Protein AF-A0A3P7MTR6-F1 (afdb_monomer_lite)

InterPro domains:
  IPR027806 Harbinger transposase-derived nuclease domain [PF13359] (75-189)
  IPR045249 Putative nuclease HARBI1-like [PTHR22930] (10-202)

Sequence (238 aa):
CKVQRITAITLGCSQPTVSRIIAQVSDLFYRRRKEFIKWPEPNEQQNTQRRFLELCGIPNVVGALDGSHVKIIAPSVSEDSYVFRSSVLYRSLQTGRKTGILLADSAYRSERFLLKPILRENRTAAGSCSHTQLLILETRYTDAVCRGRVVIENAFGSLKRQFQALHTELRHSPARSAKIIVAACCLRNYCIQTRERSFTEDEAIAQQYPEAGNEDPDLPDVGEGDSMRRFIVENYFA

pLDDT: mean 81.26, std 15.25, range [37.41, 96.31]

Structure (mmCIF, N/CA/C/O backbone):
data_AF-A0A3P7MTR6-F1
#
_entry.id   AF-A0A3P7MTR6-F1
#
loop_
_atom_site.group_PDB
_atom_site.id
_atom_site.type_symbol
_atom_site.label_atom_id
_atom_site.label_alt_id
_atom_site.label_comp_id
_atom_site.label_asym_id
_atom_site.label_entity_id
_atom_site.label_seq_id
_atom_site.pdbx_PDB_ins_code
_atom_site.Cartn_x
_atom_site.Cartn_y
_atom_site.Cartn_z
_atom_site.occupancy
_atom_site.B_iso_or_equiv
_atom_site.auth_seq_id
_atom_site.auth_comp_id
_atom_site.auth_asym_id
_atom_site.auth_atom_id
_atom_site.pdbx_PDB_model_num
ATOM 1 N N . CYS A 1 1 ? 20.177 8.596 -18.607 1.00 61.75 1 CYS A N 1
ATOM 2 C CA . CYS A 1 1 ? 20.178 8.199 -17.180 1.00 61.75 1 CYS A CA 1
ATOM 3 C C . CYS A 1 1 ? 21.575 7.684 -16.804 1.00 61.75 1 CYS A C 1
ATOM 5 O O . CYS A 1 1 ? 22.066 6.820 -17.524 1.00 61.75 1 CYS A O 1
ATOM 7 N N . LYS A 1 2 ? 22.235 8.225 -15.759 1.00 68.19 2 LYS A N 1
ATOM 8 C CA . LYS A 1 2 ? 23.610 7.832 -15.358 1.00 68.19 2 LYS A CA 1
ATOM 9 C C . LYS A 1 2 ? 23.709 6.334 -15.033 1.00 68.19 2 LYS A C 1
ATOM 11 O O . LYS A 1 2 ? 24.605 5.674 -15.541 1.00 68.19 2 LYS A O 1
ATOM 16 N N . VAL A 1 3 ? 22.722 5.789 -14.317 1.00 74.62 3 VAL A N 1
ATOM 17 C CA . VAL A 1 3 ? 22.643 4.356 -13.978 1.00 74.62 3 VAL A CA 1
ATOM 18 C C . VAL A 1 3 ? 22.613 3.483 -15.234 1.00 74.62 3 VAL A C 1
ATOM 20 O O . VAL A 1 3 ? 23.435 2.593 -15.377 1.00 74.62 3 VAL A O 1
ATOM 23 N N . GLN A 1 4 ? 21.751 3.796 -16.207 1.00 78.00 4 GLN A N 1
ATOM 24 C CA . GLN A 1 4 ? 21.681 3.013 -17.449 1.00 78.00 4 GLN A CA 1
ATOM 25 C C . GLN A 1 4 ? 22.969 3.080 -18.279 1.00 78.00 4 GLN A C 1
ATOM 27 O O . GLN A 1 4 ? 23.250 2.137 -19.006 1.00 78.00 4 GLN A O 1
ATOM 32 N N . ARG A 1 5 ? 23.744 4.176 -18.199 1.00 76.94 5 ARG A N 1
ATOM 33 C CA . ARG A 1 5 ? 25.061 4.256 -18.855 1.00 76.94 5 ARG A CA 1
ATOM 34 C C . ARG A 1 5 ? 26.065 3.316 -18.191 1.00 76.94 5 ARG A C 1
ATOM 36 O O . ARG A 1 5 ? 26.774 2.624 -18.904 1.00 76.94 5 ARG A O 1
ATOM 43 N N . ILE A 1 6 ? 26.077 3.254 -16.859 1.00 78.38 6 ILE A N 1
ATOM 44 C CA . ILE A 1 6 ? 26.933 2.326 -16.107 1.00 78.38 6 ILE A CA 1
ATOM 45 C C . ILE A 1 6 ? 26.537 0.878 -16.418 1.00 78.38 6 ILE A C 1
ATOM 47 O O . ILE A 1 6 ? 27.381 0.102 -16.842 1.00 78.38 6 ILE A O 1
ATOM 51 N N . THR A 1 7 ? 25.246 0.539 -16.329 1.00 78.56 7 THR A N 1
ATOM 52 C CA . THR A 1 7 ? 24.740 -0.802 -16.671 1.00 78.56 7 THR A CA 1
ATOM 53 C C . THR A 1 7 ? 25.080 -1.198 -18.107 1.00 78.56 7 THR A C 1
ATOM 55 O O . THR A 1 7 ? 25.450 -2.336 -18.360 1.00 78.56 7 THR A O 1
ATOM 58 N N . ALA A 1 8 ? 24.974 -0.262 -19.052 1.00 77.56 8 ALA A N 1
ATOM 59 C CA . ALA A 1 8 ? 25.323 -0.495 -20.447 1.00 77.56 8 ALA A CA 1
ATOM 60 C C . ALA A 1 8 ? 26.806 -0.859 -20.616 1.00 77.56 8 ALA A C 1
ATOM 62 O O . ALA A 1 8 ? 27.106 -1.848 -21.279 1.00 77.56 8 ALA A O 1
ATOM 63 N N . ILE A 1 9 ? 27.706 -0.121 -19.952 1.00 80.75 9 ILE A N 1
ATOM 64 C CA . ILE A 1 9 ? 29.147 -0.416 -19.925 1.00 80.75 9 ILE A CA 1
ATOM 65 C C . ILE A 1 9 ? 29.395 -1.808 -19.330 1.00 80.75 9 ILE A C 1
ATOM 67 O O . ILE A 1 9 ? 30.085 -2.612 -19.948 1.00 80.75 9 ILE A O 1
ATOM 71 N N . THR A 1 10 ? 28.792 -2.122 -18.180 1.00 82.38 10 THR A N 1
ATOM 72 C CA . THR A 1 10 ? 28.953 -3.427 -17.514 1.00 82.38 10 THR A CA 1
ATOM 73 C C . THR A 1 10 ? 28.467 -4.593 -18.377 1.00 82.38 10 THR A C 1
ATOM 75 O O . THR A 1 10 ? 29.090 -5.647 -18.388 1.00 82.38 10 THR A O 1
ATOM 78 N N . LEU A 1 11 ? 27.365 -4.412 -19.109 1.00 81.44 11 LEU A N 1
ATOM 79 C CA . LEU A 1 11 ? 26.770 -5.443 -19.965 1.00 81.44 11 LEU A CA 1
ATOM 80 C C . LEU A 1 11 ? 27.336 -5.459 -21.396 1.00 81.44 11 LEU A C 1
ATOM 82 O O . LEU A 1 11 ? 26.827 -6.201 -22.233 1.00 81.44 11 LEU A O 1
ATOM 86 N N . GLY A 1 12 ? 28.327 -4.617 -21.713 1.00 86.56 12 GLY A N 1
ATOM 87 C CA . GLY A 1 12 ? 28.904 -4.529 -23.059 1.00 86.56 12 GLY A CA 1
ATOM 88 C C . GLY A 1 12 ? 27.907 -4.097 -24.143 1.00 86.56 12 GLY A C 1
ATOM 89 O O . GLY A 1 12 ? 28.044 -4.481 -25.301 1.00 86.56 12 GLY A O 1
ATOM 90 N N . CYS A 1 13 ? 26.879 -3.320 -23.789 1.00 88.94 13 CYS A N 1
ATOM 91 C CA . CYS A 1 13 ? 25.852 -2.859 -24.724 1.00 88.94 13 CYS A CA 1
ATOM 92 C C . CYS A 1 13 ? 25.699 -1.333 -24.707 1.00 88.94 13 CYS A C 1
ATOM 94 O O . CYS A 1 13 ? 26.311 -0.624 -23.914 1.00 88.94 13 CYS A O 1
ATOM 96 N N . SER A 1 14 ? 24.875 -0.795 -25.608 1.00 87.69 14 SER A N 1
ATOM 97 C CA . SER A 1 14 ? 24.594 0.640 -25.644 1.00 87.69 14 SER A CA 1
ATOM 98 C C . SER A 1 14 ? 23.504 1.023 -24.634 1.00 87.69 14 SER A C 1
ATOM 100 O O . SER A 1 14 ? 22.562 0.270 -24.374 1.00 87.69 14 SER A O 1
ATOM 102 N N . GLN A 1 15 ? 23.576 2.239 -24.089 1.00 88.06 15 GLN A N 1
ATOM 103 C CA . GLN A 1 15 ? 22.540 2.751 -23.184 1.00 88.06 15 GLN A CA 1
ATOM 104 C C . GLN A 1 15 ? 21.115 2.726 -23.789 1.00 88.06 15 GLN A C 1
ATOM 106 O O . GLN A 1 15 ? 20.176 2.396 -23.054 1.00 88.06 15 GLN A O 1
ATOM 111 N N . PRO A 1 16 ? 20.906 2.998 -25.096 1.00 88.31 16 PRO A N 1
ATOM 112 C CA . PRO A 1 16 ? 19.611 2.794 -25.744 1.00 88.31 16 PRO A CA 1
ATOM 113 C C . PRO A 1 16 ? 19.088 1.355 -25.655 1.00 88.31 16 PRO A C 1
ATOM 115 O O . PRO A 1 16 ? 17.886 1.157 -25.484 1.00 88.31 16 PRO A O 1
ATOM 118 N N . THR A 1 17 ? 19.959 0.345 -25.728 1.00 87.81 17 THR A N 1
ATOM 119 C CA . THR A 1 17 ? 19.566 -1.064 -25.569 1.00 87.81 17 THR A CA 1
ATOM 120 C C . THR A 1 17 ? 19.061 -1.343 -24.157 1.00 87.81 17 THR A C 1
ATOM 122 O O . THR A 1 17 ? 17.954 -1.858 -24.014 1.00 87.81 17 THR A O 1
ATOM 125 N N . VAL A 1 18 ? 19.774 -0.891 -23.120 1.00 87.25 18 VAL A N 1
ATOM 126 C CA . VAL A 1 18 ? 19.307 -0.994 -21.722 1.00 87.25 18 VAL A CA 1
ATOM 127 C C . VAL A 1 18 ? 17.949 -0.310 -21.537 1.00 87.25 18 VAL A C 1
ATOM 129 O O . VAL A 1 18 ? 17.037 -0.868 -20.929 1.00 87.25 18 VAL A O 1
ATOM 132 N N . SER A 1 19 ? 17.774 0.887 -22.106 1.00 87.69 19 SER A N 1
ATOM 133 C CA . SER A 1 19 ? 16.500 1.612 -22.040 1.00 87.69 19 SER A CA 1
ATOM 134 C C . SER A 1 19 ? 15.349 0.836 -22.690 1.00 87.69 19 SER A C 1
ATOM 136 O O . SER A 1 19 ? 14.252 0.803 -22.126 1.00 87.69 19 SER A O 1
ATOM 138 N N . ARG A 1 20 ? 15.584 0.200 -23.848 1.00 89.88 20 ARG A N 1
ATOM 139 C CA . ARG A 1 20 ? 14.584 -0.639 -24.530 1.00 89.88 20 ARG A CA 1
ATOM 140 C C . ARG A 1 20 ? 14.213 -1.861 -23.696 1.00 89.88 20 ARG A C 1
ATOM 142 O O . ARG A 1 20 ? 13.024 -2.113 -23.531 1.00 89.88 20 ARG A O 1
ATOM 149 N N . ILE A 1 21 ? 15.197 -2.545 -23.112 1.00 90.25 21 ILE A N 1
ATOM 150 C CA . ILE A 1 21 ? 14.963 -3.710 -22.245 1.00 90.25 21 ILE A CA 1
ATOM 151 C C . ILE A 1 21 ? 14.108 -3.317 -21.038 1.00 90.25 21 ILE A C 1
ATOM 153 O O . ILE A 1 21 ? 13.081 -3.941 -20.791 1.00 90.25 21 ILE A O 1
ATOM 157 N N . ILE A 1 22 ? 14.465 -2.238 -20.330 1.00 89.88 22 ILE A N 1
ATOM 158 C CA . ILE A 1 22 ? 13.679 -1.756 -19.182 1.00 89.88 22 ILE A CA 1
ATOM 159 C C . ILE A 1 22 ? 12.238 -1.460 -19.607 1.00 89.88 22 ILE A C 1
ATOM 161 O O . ILE A 1 22 ? 11.306 -1.866 -18.923 1.00 89.88 22 ILE A O 1
ATOM 165 N N . ALA A 1 23 ? 12.040 -0.786 -20.745 1.00 90.81 23 ALA A N 1
ATOM 166 C CA . ALA A 1 23 ? 10.697 -0.496 -21.241 1.00 90.81 23 ALA A CA 1
ATOM 167 C C . ALA A 1 23 ? 9.893 -1.774 -21.529 1.00 90.81 23 ALA A C 1
ATOM 169 O O . ALA A 1 23 ? 8.741 -1.866 -21.112 1.00 90.81 23 ALA A O 1
ATOM 170 N N . GLN A 1 24 ? 10.499 -2.754 -22.202 1.00 93.81 24 GLN A N 1
ATOM 171 C CA . GLN A 1 24 ? 9.855 -4.023 -22.547 1.00 93.81 24 GLN A CA 1
ATOM 172 C C . GLN A 1 24 ? 9.489 -4.834 -21.302 1.00 93.81 24 GLN A C 1
ATOM 174 O O . GLN A 1 24 ? 8.349 -5.275 -21.168 1.00 93.81 24 GLN A O 1
ATOM 179 N N . VAL A 1 25 ? 10.426 -4.979 -20.363 1.00 93.94 25 VAL A N 1
ATOM 180 C CA . VAL A 1 25 ? 10.208 -5.727 -19.119 1.00 93.94 25 VAL A CA 1
ATOM 181 C C . VAL A 1 25 ? 9.156 -5.039 -18.250 1.00 93.94 25 VAL A C 1
ATOM 183 O O . VAL A 1 25 ? 8.239 -5.699 -17.763 1.00 93.94 25 VAL A O 1
ATOM 186 N N . SER A 1 26 ? 9.228 -3.713 -18.089 1.00 94.94 26 SER A N 1
ATOM 187 C CA . SER A 1 26 ? 8.213 -2.974 -17.330 1.00 94.94 26 SER A CA 1
ATOM 188 C C . SER A 1 26 ? 6.821 -3.098 -17.951 1.00 94.94 26 SER A C 1
ATOM 190 O O . SER A 1 26 ? 5.841 -3.232 -17.223 1.00 94.94 26 SER A O 1
ATOM 192 N N . ASP A 1 27 ? 6.713 -3.087 -19.282 1.00 95.31 27 ASP A N 1
ATOM 193 C CA . ASP A 1 27 ? 5.428 -3.260 -19.961 1.00 95.31 27 ASP A CA 1
ATOM 194 C C . ASP A 1 27 ? 4.874 -4.683 -19.803 1.00 95.31 27 ASP A C 1
ATOM 196 O O . ASP A 1 27 ? 3.683 -4.850 -19.539 1.00 95.31 27 ASP A O 1
ATOM 200 N N . LEU A 1 28 ? 5.736 -5.703 -19.874 1.00 96.19 28 LEU A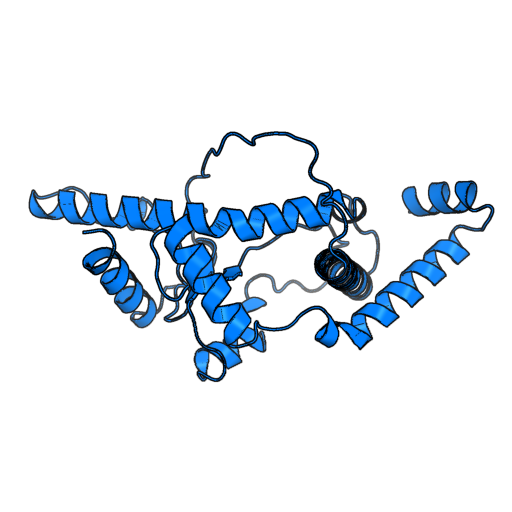 N 1
ATOM 201 C CA . LEU A 1 28 ? 5.363 -7.099 -19.647 1.00 96.19 28 LEU A CA 1
ATOM 202 C C . LEU A 1 28 ? 4.760 -7.300 -18.249 1.00 96.19 28 LEU A C 1
ATOM 204 O O . LEU A 1 28 ? 3.643 -7.808 -18.126 1.00 96.19 28 LEU A O 1
ATOM 208 N N . PHE A 1 29 ? 5.460 -6.856 -17.201 1.00 96.31 29 PHE A N 1
ATOM 209 C CA . PHE A 1 29 ? 4.951 -6.960 -15.830 1.00 96.31 29 PHE A CA 1
ATOM 210 C C . PHE A 1 29 ? 3.703 -6.108 -15.615 1.00 96.31 29 PHE A C 1
ATOM 212 O O . PHE A 1 29 ? 2.770 -6.551 -14.952 1.00 96.31 29 PHE A O 1
ATOM 219 N N . TYR A 1 30 ? 3.620 -4.924 -16.225 1.00 95.31 30 TYR A N 1
ATOM 220 C CA . TYR A 1 30 ? 2.422 -4.094 -16.134 1.00 95.31 30 TYR A CA 1
ATOM 221 C C . TYR A 1 30 ? 1.183 -4.788 -16.726 1.00 95.31 30 TYR A C 1
ATOM 223 O O . TYR A 1 30 ? 0.098 -4.739 -16.132 1.00 95.31 30 TYR A O 1
ATOM 231 N N . ARG A 1 31 ? 1.318 -5.479 -17.867 1.00 95.88 31 ARG A N 1
ATOM 232 C CA . ARG A 1 31 ? 0.222 -6.264 -18.467 1.00 95.88 31 ARG A CA 1
ATOM 233 C C . ARG A 1 31 ? -0.213 -7.415 -17.558 1.00 95.88 31 ARG A C 1
ATOM 235 O O . ARG A 1 31 ? -1.412 -7.626 -17.397 1.00 95.88 31 ARG A O 1
ATOM 242 N N . ARG A 1 32 ? 0.743 -8.076 -16.900 1.00 95.44 32 ARG A N 1
ATOM 243 C CA . ARG A 1 32 ? 0.525 -9.213 -15.986 1.00 95.44 32 ARG A CA 1
ATOM 244 C C . ARG A 1 32 ? 0.313 -8.820 -14.521 1.00 95.44 32 ARG A C 1
ATOM 246 O O . ARG A 1 32 ? 0.208 -9.680 -13.657 1.00 95.44 32 ARG A O 1
ATOM 253 N N . ARG A 1 33 ? 0.201 -7.524 -14.207 1.00 95.69 33 ARG A N 1
ATOM 254 C CA . ARG A 1 33 ? 0.203 -7.014 -12.821 1.00 95.69 33 ARG A CA 1
ATOM 255 C C . ARG A 1 33 ? -0.829 -7.661 -11.899 1.00 95.69 33 ARG A C 1
ATOM 257 O O . ARG A 1 33 ? -0.564 -7.800 -10.713 1.00 95.69 33 ARG A O 1
ATOM 264 N N . LYS A 1 34 ? -1.983 -8.069 -12.438 1.00 94.06 34 LYS A N 1
ATOM 265 C CA . LYS A 1 34 ? -3.068 -8.707 -11.674 1.00 94.06 34 LYS A CA 1
ATOM 266 C C . LYS A 1 34 ? -2.699 -10.097 -11.143 1.00 94.06 34 LYS A C 1
ATOM 268 O O . LYS A 1 34 ? -3.332 -10.555 -10.205 1.00 94.06 34 LYS A O 1
ATOM 273 N N . GLU A 1 35 ? -1.690 -10.745 -11.722 1.00 93.81 35 GLU A N 1
ATOM 274 C CA . GLU A 1 35 ? -1.177 -12.037 -11.250 1.00 93.81 35 GLU A CA 1
ATOM 275 C C . GLU A 1 35 ? -0.340 -11.878 -9.971 1.00 93.81 35 GLU A C 1
ATOM 277 O O . GLU A 1 35 ? -0.290 -12.780 -9.141 1.00 93.81 35 GLU A O 1
ATOM 282 N N . PHE A 1 36 ? 0.290 -10.712 -9.792 1.00 94.19 36 PHE A N 1
ATOM 283 C CA . PHE A 1 36 ? 1.226 -10.452 -8.694 1.00 94.19 36 PHE A CA 1
ATOM 284 C C . PHE A 1 36 ? 0.671 -9.494 -7.640 1.00 94.19 36 PHE A C 1
ATOM 286 O O . PHE A 1 36 ? 1.069 -9.556 -6.482 1.00 94.19 36 PHE A O 1
ATOM 293 N N . ILE A 1 37 ? -0.219 -8.579 -8.026 1.00 93.94 37 ILE A N 1
ATOM 294 C CA . ILE A 1 37 ? -0.822 -7.568 -7.155 1.00 93.94 37 ILE A CA 1
ATOM 295 C C . ILE A 1 37 ? -2.319 -7.855 -7.099 1.00 93.94 37 ILE A C 1
ATOM 297 O O . ILE A 1 37 ? -3.086 -7.442 -7.974 1.00 93.94 37 ILE A O 1
ATOM 301 N N . LYS A 1 38 ? -2.715 -8.593 -6.065 1.00 92.06 38 LYS A N 1
ATOM 302 C CA . LYS A 1 38 ? -4.084 -9.047 -5.832 1.00 92.06 38 LYS A CA 1
ATOM 303 C C . LYS A 1 38 ? -4.545 -8.661 -4.431 1.00 92.06 38 LYS A C 1
ATOM 305 O O . LYS A 1 38 ? -3.733 -8.442 -3.536 1.00 92.06 38 LYS A O 1
ATOM 310 N N . TRP A 1 39 ? -5.860 -8.570 -4.267 1.00 93.31 39 TRP A N 1
ATOM 311 C CA . TRP A 1 39 ? -6.460 -8.568 -2.935 1.00 93.31 39 TRP A CA 1
ATOM 312 C C . TRP A 1 39 ? -6.286 -9.967 -2.323 1.00 93.31 39 TRP A C 1
ATOM 314 O O . TRP A 1 39 ? -6.353 -10.931 -3.091 1.00 93.31 39 TRP A O 1
ATOM 324 N N . PRO A 1 40 ? -6.033 -10.100 -1.009 1.00 91.69 40 PRO A N 1
ATOM 325 C CA . PRO A 1 40 ? -5.862 -11.407 -0.387 1.00 91.69 40 PRO A CA 1
ATOM 326 C C . PRO A 1 40 ? -7.105 -12.282 -0.567 1.00 91.69 40 PRO A C 1
ATOM 328 O O . PRO A 1 40 ? -8.237 -11.813 -0.440 1.00 91.69 40 PRO A O 1
ATOM 331 N N . GLU A 1 41 ? -6.876 -13.565 -0.835 1.00 92.19 41 GLU A N 1
ATOM 332 C CA . GLU A 1 41 ? -7.933 -14.582 -0.813 1.00 92.19 41 GLU A CA 1
ATOM 333 C C . GLU A 1 41 ? -8.431 -14.812 0.626 1.00 92.19 41 GLU A C 1
ATOM 335 O O . GLU A 1 41 ? -7.694 -14.516 1.567 1.00 92.19 41 GLU A O 1
ATOM 340 N N . PRO A 1 42 ? -9.624 -15.395 0.857 1.00 93.06 42 PRO A N 1
ATOM 341 C CA . PRO A 1 42 ? -10.193 -15.528 2.204 1.00 93.06 42 PRO A CA 1
ATOM 342 C C . PRO A 1 42 ? -9.251 -16.162 3.243 1.00 93.06 42 PRO A C 1
ATOM 344 O O . PRO A 1 42 ? -9.149 -15.676 4.368 1.00 93.06 42 PRO A O 1
ATOM 347 N N . ASN A 1 43 ? -8.493 -17.193 2.857 1.00 93.69 43 ASN A N 1
ATOM 348 C CA . ASN A 1 43 ? -7.515 -17.839 3.741 1.00 93.69 43 ASN A CA 1
ATOM 349 C C . ASN A 1 43 ? -6.300 -16.938 4.033 1.00 93.69 43 ASN A C 1
ATOM 351 O O . ASN A 1 43 ? -5.818 -16.879 5.164 1.00 93.69 43 ASN A O 1
ATOM 355 N N . GLU A 1 44 ? -5.801 -16.220 3.021 1.00 92.00 44 GLU A N 1
ATOM 356 C CA . GLU A 1 44 ? -4.720 -15.238 3.185 1.00 92.00 44 GLU A CA 1
ATOM 357 C C . GLU A 1 44 ? -5.195 -14.082 4.080 1.00 92.00 44 GLU A C 1
ATOM 359 O O . GLU A 1 44 ? -4.465 -13.636 4.963 1.00 92.00 44 GLU A O 1
ATOM 364 N N . GLN A 1 45 ? -6.444 -13.647 3.903 1.00 93.88 45 GLN A N 1
ATOM 365 C CA . GLN A 1 45 ? -7.074 -12.579 4.666 1.00 93.88 45 GLN A CA 1
ATOM 366 C C . GLN A 1 45 ? -7.199 -12.945 6.149 1.00 93.88 45 GLN A C 1
ATOM 368 O O . GLN A 1 45 ? -6.808 -12.144 6.993 1.00 93.88 45 GLN A O 1
ATOM 373 N N . GLN A 1 46 ? -7.658 -14.155 6.479 1.00 94.31 46 GLN A N 1
ATOM 374 C CA . GLN A 1 46 ? -7.730 -14.633 7.868 1.00 94.31 46 GLN A CA 1
ATOM 375 C C . GLN A 1 46 ? -6.352 -14.679 8.540 1.00 94.31 46 GLN A C 1
ATOM 377 O O . GLN A 1 46 ? -6.201 -14.275 9.693 1.00 94.31 46 GLN A O 1
ATOM 382 N N . ASN A 1 47 ? -5.326 -15.138 7.818 1.00 94.44 47 ASN A N 1
ATOM 383 C CA . ASN A 1 47 ? -3.959 -15.159 8.339 1.00 94.44 47 ASN A CA 1
ATOM 384 C C . ASN A 1 47 ? -3.424 -13.743 8.582 1.00 94.44 47 ASN A C 1
ATOM 386 O O . ASN A 1 47 ? -2.810 -13.489 9.619 1.00 94.44 47 ASN A O 1
ATOM 390 N N . THR A 1 48 ? -3.691 -12.813 7.663 1.00 93.31 48 THR A N 1
ATOM 391 C CA . THR A 1 48 ? -3.346 -11.398 7.837 1.00 9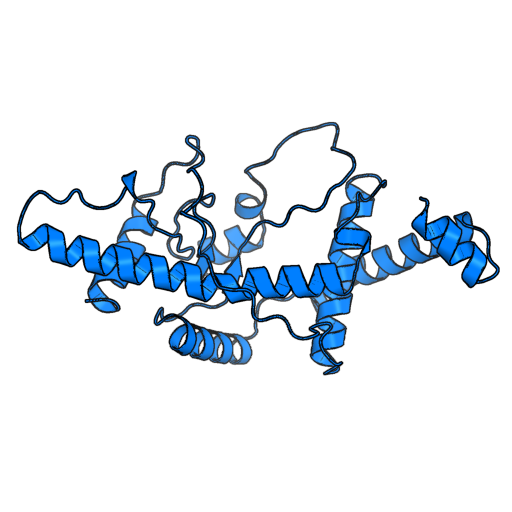3.31 48 THR A CA 1
ATOM 392 C C . THR A 1 48 ? -4.069 -10.795 9.041 1.00 93.31 48 THR A C 1
ATOM 394 O O . THR A 1 48 ? -3.421 -10.163 9.869 1.00 93.31 48 THR A O 1
ATOM 397 N N . GLN A 1 49 ? -5.368 -11.059 9.202 1.00 95.50 49 GLN A N 1
ATOM 398 C CA . GLN A 1 49 ? -6.156 -10.593 10.348 1.00 95.50 49 GLN A CA 1
ATOM 399 C C . GLN A 1 49 ? -5.602 -11.092 11.677 1.00 95.50 49 GLN A C 1
ATOM 401 O O . GLN A 1 49 ? -5.427 -10.292 12.593 1.00 95.50 49 GLN A O 1
ATOM 406 N N . ARG A 1 50 ? -5.263 -12.384 11.773 1.00 95.56 50 ARG A N 1
ATOM 407 C CA . ARG A 1 50 ? -4.625 -12.944 12.973 1.00 95.56 50 ARG A CA 1
ATOM 408 C C . ARG A 1 50 ? -3.317 -12.220 13.288 1.00 95.56 50 ARG A C 1
ATOM 410 O O . ARG A 1 50 ? -3.110 -11.789 14.415 1.00 95.56 50 ARG A O 1
ATOM 417 N N . ARG A 1 51 ? -2.468 -12.024 12.277 1.00 94.50 51 ARG A N 1
ATOM 418 C CA . ARG A 1 51 ? -1.168 -11.370 12.454 1.00 94.50 51 ARG A CA 1
ATOM 419 C C . ARG A 1 51 ? -1.294 -9.906 12.872 1.00 94.50 51 ARG A C 1
ATOM 421 O O . ARG A 1 51 ? -0.511 -9.449 13.695 1.00 94.50 51 ARG A O 1
ATOM 428 N N . PHE A 1 52 ? -2.255 -9.164 12.324 1.00 94.56 52 PHE A N 1
ATOM 429 C CA . PHE A 1 52 ? -2.505 -7.789 12.759 1.00 94.56 52 PHE A CA 1
ATOM 430 C C . PHE A 1 52 ? -3.103 -7.727 14.163 1.00 94.56 52 PHE A C 1
ATOM 432 O O . PHE A 1 52 ? -2.725 -6.842 14.929 1.00 94.56 52 PHE A O 1
ATOM 439 N N . LEU A 1 53 ? -3.974 -8.670 14.522 1.00 94.50 53 LEU A N 1
ATOM 440 C CA . LEU A 1 53 ? -4.509 -8.766 15.875 1.00 94.50 53 LEU A CA 1
ATOM 441 C C . LEU A 1 53 ? -3.383 -9.001 16.893 1.00 94.50 53 LEU A C 1
ATOM 443 O O . LEU A 1 53 ? -3.320 -8.296 17.892 1.00 94.50 53 LEU A O 1
ATOM 447 N N . GLU A 1 54 ? -2.447 -9.906 16.602 1.00 94.00 54 GLU A N 1
ATOM 448 C CA . GLU A 1 54 ? -1.250 -10.134 17.427 1.00 94.00 54 GLU A CA 1
ATOM 449 C C . GLU A 1 54 ? -0.317 -8.910 17.465 1.00 94.00 54 GLU A C 1
ATOM 451 O O . GLU A 1 54 ? 0.248 -8.591 18.507 1.00 94.00 54 GLU A O 1
ATOM 456 N N . LEU A 1 55 ? -0.158 -8.205 16.338 1.00 91.00 55 LEU A N 1
ATOM 457 C CA . LEU A 1 55 ? 0.762 -7.070 16.213 1.00 91.00 55 LEU A CA 1
ATOM 458 C C . LEU A 1 55 ? 0.263 -5.798 16.915 1.00 91.00 55 LEU A C 1
ATOM 460 O O . LEU A 1 55 ? 1.053 -5.066 17.512 1.00 91.00 55 LEU A O 1
ATOM 464 N N . CYS A 1 56 ? -1.023 -5.477 16.779 1.00 91.81 56 CYS A N 1
ATOM 465 C CA . CYS A 1 56 ? -1.563 -4.189 17.215 1.00 91.81 56 CYS A CA 1
ATOM 466 C C . CYS A 1 56 ? -2.842 -4.269 18.051 1.00 91.81 56 CYS A C 1
ATOM 468 O O . CYS A 1 56 ? -3.233 -3.251 18.614 1.00 91.81 56 CYS A O 1
ATOM 470 N N . GLY A 1 57 ? -3.472 -5.439 18.182 1.00 92.31 57 GLY A N 1
ATOM 471 C CA . GLY A 1 57 ? -4.698 -5.615 18.967 1.00 92.31 57 GLY A CA 1
ATOM 472 C C . GLY A 1 57 ? -5.985 -5.210 18.244 1.00 92.31 57 GLY A C 1
ATOM 473 O O . GLY A 1 57 ? -7.066 -5.366 18.803 1.00 92.31 57 GLY A O 1
ATOM 474 N N . ILE A 1 58 ? -5.905 -4.723 16.999 1.00 93.50 58 ILE A N 1
ATOM 475 C CA . ILE A 1 58 ? -7.085 -4.318 16.225 1.00 93.50 58 ILE A CA 1
ATOM 476 C C . ILE A 1 58 ? -7.605 -5.521 15.418 1.00 93.50 58 ILE A C 1
ATOM 478 O O . ILE A 1 58 ? -6.868 -6.072 14.591 1.00 93.50 58 ILE A O 1
ATOM 482 N N . PRO A 1 59 ? -8.867 -5.943 15.611 1.00 93.81 59 PRO A N 1
ATOM 483 C CA . PRO A 1 59 ? -9.445 -7.068 14.884 1.00 93.81 59 PRO A CA 1
ATOM 484 C C . PRO A 1 59 ? -9.773 -6.700 13.433 1.00 93.81 59 PRO A C 1
ATOM 486 O O . PRO A 1 59 ? -9.912 -5.534 13.072 1.00 93.81 59 PRO A O 1
ATOM 489 N N . ASN A 1 60 ? -9.977 -7.720 12.596 1.00 93.75 60 ASN A N 1
ATOM 490 C CA . ASN A 1 60 ? -10.450 -7.589 11.210 1.00 93.75 60 ASN A CA 1
ATOM 491 C C . ASN A 1 60 ? -9.569 -6.743 10.273 1.00 93.75 60 ASN A C 1
ATOM 493 O O . ASN A 1 60 ? -9.979 -6.477 9.139 1.00 93.75 60 ASN A O 1
ATOM 497 N N . VAL A 1 61 ? -8.358 -6.368 10.691 1.00 96.06 61 VAL A N 1
ATOM 498 C CA . VAL A 1 61 ? -7.401 -5.648 9.848 1.00 96.06 61 VAL A CA 1
ATOM 499 C C . VAL A 1 61 ? -6.846 -6.574 8.770 1.00 96.06 61 VAL A C 1
ATOM 501 O O . VAL A 1 61 ? -6.311 -7.640 9.054 1.00 96.06 61 VAL A O 1
ATOM 504 N N . VAL A 1 62 ? -6.964 -6.165 7.511 1.00 95.50 62 VAL A N 1
ATOM 505 C CA . VAL A 1 62 ? -6.559 -6.956 6.335 1.00 95.50 62 VAL A CA 1
ATOM 506 C C . VAL A 1 62 ? -5.361 -6.365 5.603 1.00 95.50 62 VAL A C 1
ATOM 508 O O . VAL A 1 62 ? -4.872 -6.952 4.640 1.00 95.50 62 VAL A O 1
ATOM 511 N N . GLY A 1 63 ? -4.875 -5.210 6.051 1.00 94.31 63 GLY A N 1
ATOM 512 C CA . GLY A 1 63 ? -3.710 -4.558 5.481 1.00 94.31 63 GLY A CA 1
ATOM 513 C C . GLY A 1 63 ? -3.521 -3.140 5.998 1.00 94.31 63 GLY A C 1
ATOM 514 O O . GLY A 1 63 ? -4.299 -2.635 6.806 1.00 94.31 63 GLY A O 1
ATOM 515 N N . ALA A 1 64 ? -2.482 -2.496 5.483 1.00 93.25 64 ALA A N 1
ATOM 516 C CA . ALA A 1 64 ? -2.197 -1.095 5.730 1.00 93.25 64 ALA A CA 1
ATOM 517 C C . ALA A 1 64 ? -1.975 -0.361 4.398 1.00 93.25 64 ALA A C 1
ATOM 519 O O . ALA A 1 64 ? -1.530 -0.958 3.413 1.00 93.25 64 ALA A O 1
ATOM 520 N N . LEU A 1 65 ? -2.319 0.922 4.369 1.00 90.19 65 LEU A N 1
ATOM 521 C CA . LEU A 1 65 ? -2.194 1.829 3.240 1.00 90.19 65 LEU A CA 1
ATOM 522 C C . LEU A 1 65 ? -1.316 3.001 3.639 1.00 90.19 65 LEU A C 1
ATOM 524 O O . LEU A 1 65 ? -1.528 3.623 4.675 1.00 90.19 65 LEU A O 1
ATOM 528 N N . ASP A 1 66 ? -0.355 3.319 2.785 1.00 86.94 66 ASP A N 1
ATOM 529 C CA . ASP A 1 66 ? 0.487 4.481 2.989 1.00 86.94 66 ASP A CA 1
ATOM 530 C C . ASP A 1 66 ? 0.964 5.047 1.649 1.00 86.94 66 ASP A C 1
ATOM 532 O O . ASP A 1 66 ? 1.027 4.342 0.634 1.00 86.94 66 ASP A O 1
ATOM 536 N N . GLY A 1 67 ? 1.261 6.342 1.639 1.00 81.94 67 GLY A N 1
ATOM 537 C CA . GLY A 1 67 ? 1.939 7.004 0.541 1.00 81.94 67 GLY A CA 1
ATOM 538 C C . GLY A 1 67 ? 3.427 6.662 0.541 1.00 81.94 67 GLY A C 1
ATOM 539 O O . GLY A 1 67 ? 4.050 6.432 1.572 1.00 81.94 67 GLY A O 1
ATOM 540 N N . SER A 1 68 ? 4.040 6.645 -0.640 1.00 80.88 68 SER A N 1
ATOM 541 C CA . SER A 1 68 ? 5.494 6.555 -0.737 1.00 80.88 68 SER A CA 1
ATOM 542 C C . SER A 1 68 ? 6.012 7.549 -1.751 1.00 80.88 68 SER A C 1
ATOM 544 O O . SER A 1 68 ? 5.652 7.495 -2.927 1.00 80.88 68 SER A O 1
ATOM 546 N N . HIS A 1 69 ? 6.915 8.427 -1.321 1.00 79.19 69 HIS A N 1
ATOM 547 C CA . HIS A 1 69 ? 7.561 9.350 -2.241 1.00 79.19 69 HIS A CA 1
ATOM 548 C C . HIS A 1 69 ? 8.528 8.599 -3.161 1.00 79.19 69 HIS A C 1
ATOM 550 O O . HIS A 1 69 ? 9.553 8.066 -2.720 1.00 79.19 69 HIS A O 1
ATOM 556 N N . VAL A 1 70 ? 8.193 8.579 -4.450 1.00 80.38 70 VAL A N 1
ATOM 557 C CA . VAL A 1 70 ? 9.088 8.220 -5.552 1.00 80.38 70 VAL A CA 1
ATOM 558 C C . VAL A 1 70 ? 9.234 9.463 -6.413 1.00 80.38 70 VAL A C 1
ATOM 560 O O . VAL A 1 70 ? 8.257 9.956 -6.972 1.00 80.38 70 VAL A O 1
ATOM 563 N N . LYS A 1 71 ? 10.455 9.992 -6.505 1.00 80.12 71 LYS A N 1
ATOM 564 C CA . LYS A 1 71 ? 10.721 11.201 -7.287 1.00 80.12 71 LYS A CA 1
ATOM 565 C C . LYS A 1 71 ? 10.555 10.876 -8.771 1.00 80.12 71 LYS A C 1
ATOM 567 O O . LYS A 1 71 ? 11.303 10.064 -9.313 1.00 80.12 71 LYS A O 1
ATOM 572 N N . ILE A 1 72 ? 9.584 11.502 -9.425 1.00 80.50 72 ILE A N 1
ATOM 573 C CA . ILE A 1 72 ? 9.365 11.423 -10.873 1.00 80.50 72 ILE A CA 1
ATOM 574 C C . ILE A 1 72 ? 9.473 12.821 -11.480 1.00 80.50 72 ILE A C 1
ATOM 576 O O . ILE A 1 72 ? 9.357 13.817 -10.769 1.00 80.50 72 ILE A O 1
ATOM 580 N N . ILE A 1 73 ? 9.655 12.897 -12.798 1.00 75.75 73 ILE A N 1
ATOM 581 C CA . ILE A 1 73 ? 9.431 14.155 -13.517 1.00 75.75 73 ILE A CA 1
ATOM 582 C C . ILE A 1 73 ? 7.956 14.521 -13.332 1.00 75.75 73 ILE A C 1
ATOM 584 O O . ILE A 1 73 ? 7.087 13.721 -13.692 1.00 75.75 73 ILE A O 1
ATOM 588 N N . ALA A 1 74 ? 7.697 15.690 -12.743 1.00 70.94 74 ALA A N 1
ATOM 589 C CA . ALA A 1 74 ? 6.350 16.133 -12.417 1.00 70.94 74 ALA A CA 1
ATOM 590 C C . ALA A 1 74 ? 5.454 16.128 -13.673 1.00 70.94 74 ALA A C 1
ATOM 592 O O . ALA A 1 74 ? 5.886 16.603 -14.731 1.00 70.94 74 ALA A O 1
ATOM 593 N N . PRO A 1 75 ? 4.232 15.572 -13.599 1.00 63.62 75 PRO A N 1
ATOM 594 C CA . PRO A 1 75 ? 3.259 15.735 -14.669 1.00 63.62 75 PRO A CA 1
ATOM 595 C C . PRO A 1 75 ? 2.898 17.220 -14.821 1.00 63.62 75 PRO A C 1
ATOM 597 O O . PRO A 1 75 ? 2.861 17.966 -13.849 1.00 63.62 75 PRO A O 1
ATOM 600 N N . SER A 1 76 ? 2.600 17.653 -16.046 1.00 58.81 76 SER A N 1
ATOM 601 C CA . SER A 1 76 ? 2.178 19.031 -16.342 1.00 58.81 76 SER A CA 1
ATOM 602 C C . SER A 1 76 ? 0.740 19.348 -15.902 1.00 58.81 76 SER A C 1
ATOM 604 O O . SER A 1 76 ? 0.260 20.448 -16.145 1.00 58.81 76 SER A O 1
ATOM 606 N N . VAL A 1 77 ? 0.042 18.384 -15.296 1.00 55.69 77 VAL A N 1
ATOM 607 C CA . VAL A 1 77 ? -1.327 18.504 -14.784 1.00 55.69 77 VAL A CA 1
ATOM 608 C C . VAL A 1 77 ? -1.314 17.935 -13.366 1.00 55.69 77 VAL A C 1
ATOM 610 O O . VAL A 1 77 ? -0.916 16.785 -13.177 1.00 55.69 77 VAL A O 1
ATOM 613 N N . SER A 1 78 ? -1.661 18.771 -12.388 1.00 46.69 78 SER A N 1
ATOM 614 C CA . SER A 1 78 ? -1.635 18.462 -10.955 1.00 46.69 78 SER A CA 1
ATOM 615 C C . SER A 1 78 ? -3.033 18.069 -10.484 1.00 46.69 78 SER A C 1
ATOM 617 O O . SER A 1 78 ? -3.964 18.847 -10.663 1.00 46.69 78 SER A O 1
ATOM 619 N N . GLU A 1 79 ? -3.171 16.889 -9.883 1.00 48.97 79 GLU A N 1
ATOM 620 C CA . GLU A 1 79 ? -4.365 16.486 -9.126 1.00 48.97 79 GLU A CA 1
ATOM 621 C C . GLU A 1 79 ? -3.950 15.496 -8.019 1.00 48.97 79 GLU A C 1
ATOM 623 O O . GLU A 1 79 ? -4.341 14.326 -7.982 1.00 48.97 79 GLU A O 1
ATOM 628 N N . ASP A 1 80 ? -3.079 15.948 -7.118 1.00 49.97 80 ASP A N 1
ATOM 629 C CA . ASP A 1 80 ? -2.723 15.176 -5.927 1.00 49.97 80 ASP A CA 1
ATOM 630 C C . ASP A 1 80 ? -3.793 15.421 -4.843 1.00 49.97 80 ASP A C 1
ATOM 632 O O . ASP A 1 80 ? -4.090 16.568 -4.536 1.00 49.97 80 ASP A O 1
ATOM 636 N N . SER A 1 81 ? -4.412 14.320 -4.369 1.00 46.47 81 SER A N 1
ATOM 637 C CA . SER A 1 81 ? -5.399 14.147 -3.259 1.00 46.47 81 SER A CA 1
ATOM 638 C C . SER A 1 81 ? -6.676 13.341 -3.617 1.00 46.47 81 SER A C 1
ATOM 640 O O . SER A 1 81 ? -7.551 13.098 -2.776 1.00 46.47 81 SER A O 1
ATOM 642 N N . TYR A 1 82 ? -6.773 12.792 -4.837 1.00 61.00 82 TYR A N 1
ATOM 643 C CA . TYR A 1 82 ? -7.923 11.970 -5.282 1.00 61.00 82 TYR A CA 1
ATOM 644 C C . TYR A 1 82 ? -7.615 10.499 -5.590 1.00 61.00 82 TYR A C 1
ATOM 646 O O . TYR A 1 82 ? -8.537 9.721 -5.854 1.00 61.00 82 TYR A O 1
ATOM 654 N N . VAL A 1 83 ? -6.353 10.067 -5.553 1.00 75.00 83 VAL A N 1
ATOM 655 C CA . VAL A 1 83 ? -5.956 8.775 -6.145 1.00 75.00 83 VAL A CA 1
ATOM 656 C C . VAL A 1 83 ? -6.616 7.579 -5.453 1.00 75.00 83 VAL A C 1
ATOM 658 O O . VAL A 1 83 ? -7.163 6.707 -6.128 1.00 75.00 83 VAL A O 1
ATOM 661 N N . PHE A 1 84 ? -6.633 7.534 -4.116 1.00 81.38 84 PHE A N 1
ATOM 662 C CA . PHE A 1 84 ? -7.268 6.413 -3.417 1.00 81.38 84 PHE A CA 1
ATOM 663 C C . PHE A 1 84 ? -8.792 6.413 -3.601 1.00 81.38 84 PHE A C 1
ATOM 665 O O . PHE A 1 84 ? -9.350 5.388 -3.989 1.00 81.38 84 PHE A O 1
ATOM 672 N N . ARG A 1 85 ? -9.463 7.560 -3.427 1.00 81.62 85 ARG A N 1
ATOM 673 C CA . ARG A 1 85 ? -10.930 7.687 -3.562 1.00 81.62 85 ARG A CA 1
ATOM 674 C C . ARG A 1 85 ? -11.438 7.420 -4.982 1.00 81.62 85 ARG A C 1
ATOM 676 O O . ARG A 1 85 ? -12.514 6.861 -5.170 1.00 81.62 85 ARG A O 1
ATOM 683 N N . SER A 1 86 ? -10.647 7.763 -5.995 1.00 82.50 86 SER A N 1
ATOM 684 C CA . SER A 1 86 ? -10.963 7.468 -7.400 1.00 82.50 86 SER A CA 1
ATOM 685 C C . SER A 1 86 ? -10.649 6.018 -7.803 1.00 82.50 86 SER A C 1
ATOM 687 O O . SER A 1 86 ? -11.042 5.570 -8.891 1.00 82.50 86 SER A O 1
ATOM 689 N N . SER A 1 87 ? -9.980 5.255 -6.930 1.00 86.25 87 SER A N 1
ATOM 690 C CA . SER A 1 87 ? -9.541 3.894 -7.220 1.00 86.25 87 SER A CA 1
ATOM 691 C C . SER A 1 87 ? -10.687 2.877 -7.241 1.00 86.25 87 SER A C 1
ATOM 693 O O . SER A 1 87 ? -11.711 2.987 -6.565 1.00 86.25 87 SER A O 1
ATOM 695 N N . VAL A 1 88 ? -10.475 1.800 -7.998 1.00 90.19 88 VAL A N 1
ATOM 696 C CA . VAL A 1 88 ? -11.372 0.631 -8.016 1.00 90.19 88 VAL A CA 1
ATOM 697 C C . VAL A 1 88 ? -11.421 -0.064 -6.650 1.00 90.19 88 VAL A C 1
ATOM 699 O O . VAL A 1 88 ? -12.439 -0.668 -6.305 1.00 90.19 88 VAL A O 1
ATOM 702 N N . LEU A 1 89 ? -10.336 0.016 -5.872 1.00 90.25 89 LEU A N 1
ATOM 703 C CA . LEU A 1 89 ? -10.265 -0.581 -4.542 1.00 90.25 89 LEU A CA 1
ATOM 704 C C . LEU A 1 89 ? -11.225 0.119 -3.577 1.00 90.25 89 LEU A C 1
ATOM 706 O O . LEU A 1 89 ? -12.045 -0.561 -2.968 1.00 90.25 89 LEU A O 1
ATOM 710 N N . TYR A 1 90 ? -11.190 1.452 -3.521 1.00 90.88 90 TYR A N 1
ATOM 711 C CA . TYR A 1 90 ? -12.094 2.242 -2.682 1.00 90.88 90 TYR A CA 1
ATOM 712 C C . TYR A 1 90 ? -13.566 1.943 -2.996 1.00 90.88 90 TYR A C 1
ATOM 714 O O . TYR A 1 90 ? -14.320 1.565 -2.103 1.00 90.88 90 TYR A O 1
ATOM 722 N N . ARG A 1 91 ? -13.955 1.953 -4.282 1.00 91.62 91 ARG A N 1
ATOM 723 C CA . ARG A 1 91 ? -15.323 1.576 -4.697 1.00 91.62 91 ARG A CA 1
ATOM 724 C C . ARG A 1 91 ? -15.693 0.143 -4.301 1.00 91.62 91 ARG A C 1
ATOM 726 O O . ARG A 1 91 ? -16.838 -0.130 -3.953 1.00 91.62 91 ARG A O 1
ATOM 733 N N . SER A 1 92 ? -14.743 -0.793 -4.365 1.00 93.38 92 SER A N 1
ATOM 734 C CA . SER A 1 92 ? -14.988 -2.188 -3.968 1.00 93.38 92 SER A CA 1
ATOM 735 C C . SER A 1 92 ? -15.234 -2.328 -2.464 1.00 93.38 92 SER A C 1
ATOM 737 O O . SER A 1 92 ? -16.047 -3.159 -2.076 1.00 93.38 92 SER A O 1
ATOM 739 N N . LEU A 1 93 ? -14.540 -1.539 -1.639 1.00 92.62 93 LEU A N 1
ATOM 740 C CA . LEU A 1 93 ? -14.710 -1.522 -0.184 1.00 92.62 93 LEU A CA 1
ATOM 741 C C . LEU A 1 93 ? -16.017 -0.825 0.211 1.00 92.62 93 LEU A C 1
ATOM 743 O O . LEU A 1 93 ? -16.788 -1.380 0.985 1.00 92.62 93 LEU A O 1
ATOM 747 N N . GLN A 1 94 ? -16.333 0.319 -0.407 1.00 91.12 94 GLN A N 1
ATOM 748 C CA . GLN A 1 94 ? -17.613 1.009 -0.200 1.00 91.12 94 GLN A CA 1
ATOM 749 C C . GLN A 1 94 ? -18.824 0.137 -0.548 1.00 91.12 94 GLN A C 1
ATOM 751 O O . GLN A 1 94 ? -19.820 0.146 0.163 1.00 91.12 94 GLN A O 1
ATOM 756 N N . THR A 1 95 ? -18.746 -0.629 -1.639 1.00 93.00 95 THR A N 1
ATOM 757 C CA . THR A 1 95 ? -19.841 -1.515 -2.074 1.00 93.00 95 THR A CA 1
ATOM 758 C C . THR A 1 95 ? -19.869 -2.861 -1.345 1.00 93.00 95 THR A C 1
ATOM 760 O O . THR A 1 95 ? -20.702 -3.703 -1.669 1.00 93.00 95 THR A O 1
ATOM 763 N N . GLY A 1 96 ? -18.941 -3.115 -0.413 1.00 91.19 96 GLY A N 1
ATOM 764 C CA . GLY A 1 96 ? -18.841 -4.385 0.313 1.00 91.19 96 GLY A CA 1
ATOM 765 C C . GLY A 1 96 ? -18.359 -5.577 -0.525 1.00 91.19 96 GLY A C 1
ATOM 766 O O . GLY A 1 96 ? -18.316 -6.698 -0.028 1.00 91.19 96 GLY A O 1
ATOM 767 N N . ARG A 1 97 ? -17.949 -5.366 -1.786 1.00 93.50 97 ARG A N 1
ATOM 768 C CA . ARG A 1 97 ? -17.338 -6.415 -2.630 1.00 93.50 97 ARG A CA 1
ATOM 769 C C . ARG A 1 97 ? -15.992 -6.893 -2.090 1.00 93.50 97 ARG A C 1
ATOM 771 O O . ARG A 1 97 ? -15.544 -7.983 -2.431 1.00 93.50 97 ARG A O 1
ATOM 778 N N . LYS A 1 98 ? -15.312 -6.040 -1.327 1.00 94.19 98 LYS A N 1
ATOM 779 C CA . LYS A 1 98 ? -14.144 -6.375 -0.510 1.00 94.19 98 LYS A CA 1
ATOM 780 C C . LYS A 1 98 ? -14.450 -5.964 0.918 1.00 94.19 98 LYS A C 1
ATOM 782 O O . LYS A 1 98 ? -15.121 -4.958 1.130 1.00 94.19 98 LYS A O 1
ATOM 787 N N . THR A 1 99 ? -13.953 -6.735 1.873 1.00 93.94 99 THR A N 1
ATOM 788 C CA . THR A 1 99 ? -14.252 -6.550 3.293 1.00 93.94 99 THR A CA 1
ATOM 789 C C . THR A 1 99 ? -12.976 -6.551 4.118 1.00 93.94 99 THR A C 1
ATOM 791 O O . THR A 1 99 ? -11.931 -7.032 3.676 1.00 93.94 99 THR A O 1
ATOM 794 N N . GLY A 1 100 ? -13.080 -6.018 5.332 1.00 93.19 100 GLY A N 1
ATOM 795 C CA . GLY A 1 100 ? -11.966 -5.867 6.257 1.00 93.19 100 GLY A CA 1
ATOM 796 C C . GLY A 1 100 ? -11.575 -4.411 6.466 1.00 93.19 100 GLY A C 1
ATOM 797 O O . GLY A 1 100 ? -12.060 -3.511 5.782 1.00 93.19 100 GLY A O 1
ATOM 798 N N . ILE A 1 101 ? -10.703 -4.208 7.446 1.00 94.75 101 ILE A N 1
ATOM 799 C CA . ILE A 1 101 ? -10.227 -2.895 7.866 1.00 94.75 101 ILE A CA 1
ATOM 800 C C . ILE A 1 101 ? -8.821 -2.660 7.315 1.00 94.75 101 ILE A C 1
ATOM 802 O O . ILE A 1 101 ? -7.962 -3.540 7.377 1.00 94.75 101 ILE A O 1
ATOM 806 N N . LEU A 1 102 ? -8.572 -1.464 6.796 1.00 94.81 102 LEU A N 1
ATOM 807 C CA . LEU A 1 102 ? -7.250 -0.992 6.410 1.00 94.81 102 LEU A CA 1
ATOM 808 C C . LEU A 1 102 ? -6.765 0.053 7.416 1.00 94.81 102 LEU A C 1
ATOM 810 O O . LEU A 1 102 ? -7.531 0.924 7.821 1.00 94.81 102 LEU A O 1
ATOM 814 N N . LEU A 1 103 ? -5.497 -0.028 7.809 1.00 93.62 103 LEU A N 1
ATOM 815 C CA . LEU A 1 103 ? -4.841 1.012 8.609 1.00 93.62 103 LEU A CA 1
ATOM 816 C C . LEU A 1 103 ? -4.180 2.023 7.675 1.00 93.62 103 LEU A C 1
ATOM 818 O O . LEU A 1 103 ? -3.482 1.611 6.754 1.00 93.62 103 LEU A O 1
ATOM 822 N N . ALA A 1 104 ? -4.372 3.316 7.893 1.00 90.50 104 ALA A N 1
ATOM 823 C CA . ALA A 1 104 ? -3.845 4.360 7.023 1.00 90.50 104 ALA A CA 1
ATOM 824 C C . ALA A 1 104 ? -3.248 5.533 7.792 1.00 90.50 104 ALA A C 1
ATOM 826 O O . ALA A 1 104 ? -3.396 5.641 9.009 1.00 90.50 104 ALA A O 1
ATOM 827 N N . ASP A 1 105 ? -2.555 6.401 7.060 1.00 84.94 105 ASP A N 1
ATOM 828 C CA . ASP A 1 105 ? -2.041 7.655 7.598 1.00 84.94 105 ASP A CA 1
ATOM 829 C C . ASP A 1 105 ? -3.151 8.646 7.968 1.00 84.94 105 ASP A C 1
ATOM 831 O O . ASP A 1 105 ? -4.268 8.565 7.456 1.00 84.94 105 ASP A O 1
ATOM 835 N N . SER A 1 106 ? -2.830 9.612 8.828 1.00 81.19 106 SER A N 1
ATOM 836 C CA . SER A 1 106 ? -3.719 10.714 9.204 1.00 81.19 106 SER A CA 1
ATOM 837 C C . SER A 1 106 ? -4.144 11.565 8.007 1.00 81.19 106 SER A C 1
ATOM 839 O O . SER A 1 106 ? -5.256 12.086 8.002 1.00 81.19 106 SER A O 1
ATOM 841 N N . ALA A 1 107 ? -3.314 11.628 6.959 1.00 79.38 107 ALA A N 1
ATOM 842 C CA . ALA A 1 107 ? -3.626 12.305 5.699 1.00 79.38 107 ALA A CA 1
ATOM 843 C C . ALA A 1 107 ? -4.803 11.671 4.925 1.00 79.38 107 ALA A C 1
ATOM 845 O O . ALA A 1 107 ? -5.335 12.275 3.994 1.00 79.38 107 ALA A O 1
ATOM 846 N N . TYR A 1 108 ? -5.217 10.447 5.268 1.00 81.19 108 TYR A N 1
ATOM 847 C CA . TYR A 1 108 ? -6.389 9.820 4.666 1.00 81.19 108 TYR A CA 1
ATOM 848 C C . TYR A 1 108 ? -7.669 10.220 5.411 1.00 81.19 108 TYR A C 1
ATOM 850 O O . TYR A 1 108 ? -7.688 10.409 6.625 1.00 81.19 108 TYR A O 1
ATOM 858 N N . ARG A 1 109 ? -8.782 10.298 4.678 1.00 80.38 109 ARG A N 1
ATOM 859 C CA . ARG A 1 109 ? -10.114 10.484 5.269 1.00 80.38 109 ARG A CA 1
ATOM 860 C C . ARG A 1 109 ? -10.529 9.234 6.051 1.00 80.38 109 ARG A C 1
ATOM 862 O O . ARG A 1 109 ? -10.341 8.127 5.553 1.00 80.38 109 ARG A O 1
ATOM 869 N N . SER A 1 110 ? -11.126 9.404 7.227 1.00 80.06 110 SER A N 1
ATOM 870 C CA . SER A 1 110 ? -11.682 8.297 8.015 1.00 80.06 110 SER A CA 1
ATOM 871 C C . SER A 1 110 ? -12.890 7.671 7.310 1.00 80.06 110 SER A C 1
ATOM 873 O O . SER A 1 110 ? -13.775 8.381 6.831 1.00 80.06 110 SER A O 1
ATOM 875 N N . GLU A 1 111 ? -12.941 6.339 7.256 1.00 87.06 111 GLU A N 1
ATOM 876 C CA . GLU A 1 111 ? -14.019 5.568 6.622 1.00 87.06 111 GLU A CA 1
ATOM 877 C C . GLU A 1 111 ? -14.362 4.340 7.475 1.00 87.06 111 GLU A C 1
ATOM 879 O O . GLU A 1 111 ? -13.554 3.873 8.275 1.00 87.06 111 GLU A O 1
ATOM 884 N N . ARG A 1 112 ? -15.522 3.710 7.242 1.00 90.06 112 ARG A N 1
ATOM 885 C CA . ARG A 1 112 ? -15.921 2.470 7.952 1.00 90.06 112 ARG A CA 1
ATOM 886 C C . ARG A 1 112 ? -14.923 1.311 7.805 1.00 90.06 112 ARG A C 1
ATOM 888 O O . ARG A 1 112 ? -14.920 0.391 8.616 1.00 90.06 112 ARG A O 1
ATOM 895 N N . PHE A 1 113 ? -14.124 1.332 6.743 1.00 91.94 113 PHE A N 1
ATOM 896 C CA . PHE A 1 113 ? -13.117 0.323 6.407 1.00 91.94 113 PHE A CA 1
ATOM 897 C C . PHE A 1 113 ? -11.683 0.875 6.460 1.00 91.94 113 PHE A C 1
ATOM 899 O O . PHE A 1 113 ? -10.757 0.163 6.074 1.00 91.94 113 PHE A O 1
ATOM 906 N N . LEU A 1 114 ? -11.485 2.130 6.886 1.00 91.19 114 LEU A N 1
ATOM 907 C CA . LEU A 1 114 ? -10.181 2.794 6.919 1.00 91.19 114 LEU A CA 1
ATOM 908 C C . LEU A 1 114 ? -9.976 3.502 8.261 1.00 91.19 114 LEU A C 1
ATOM 910 O O . LEU A 1 114 ? -10.609 4.518 8.537 1.00 91.19 114 LEU A O 1
ATOM 914 N N . LEU A 1 115 ? -9.070 2.970 9.077 1.00 91.38 115 LEU A N 1
ATOM 915 C CA . LEU A 1 115 ? -8.708 3.534 10.373 1.00 91.38 115 LEU A CA 1
ATOM 916 C C . LEU A 1 115 ? -7.435 4.363 10.262 1.00 91.38 115 LEU A C 1
ATOM 918 O O . LEU A 1 115 ? -6.452 3.914 9.673 1.00 91.38 115 LEU A O 1
ATOM 922 N N . LYS A 1 116 ? -7.441 5.536 10.894 1.00 89.31 116 LYS A N 1
ATOM 923 C CA . LYS A 1 116 ? -6.297 6.447 10.976 1.00 89.31 116 LYS A CA 1
ATOM 924 C C . LYS A 1 116 ? -5.973 6.812 12.434 1.00 89.31 116 LYS A C 1
ATOM 926 O O . LYS A 1 116 ? -6.864 6.689 13.287 1.00 89.31 116 LYS A O 1
ATOM 931 N N . PRO A 1 117 ? -4.727 7.226 12.735 1.00 88.31 117 PRO A N 1
ATOM 932 C CA . PRO A 1 117 ? -4.343 7.807 14.022 1.00 88.31 117 PRO A CA 1
ATOM 933 C C . PRO A 1 117 ? -5.247 8.978 14.428 1.00 88.31 117 PRO A C 1
ATOM 935 O O . PRO A 1 117 ? -5.699 9.727 13.564 1.00 88.31 117 PRO A O 1
ATOM 938 N N . ILE A 1 118 ? -5.474 9.169 15.732 1.00 83.38 118 ILE A N 1
ATOM 939 C CA . ILE A 1 118 ? -6.154 10.369 16.244 1.00 83.38 118 ILE A CA 1
ATOM 940 C C . ILE A 1 118 ? -5.089 11.437 16.516 1.00 83.38 118 ILE A C 1
ATOM 942 O O . ILE A 1 118 ? -4.220 11.247 17.380 1.00 83.38 118 ILE A O 1
ATOM 946 N N . LEU A 1 119 ? -5.159 12.554 15.783 1.00 76.75 119 LEU A N 1
ATOM 947 C CA . LEU A 1 119 ? -4.284 13.709 15.996 1.00 76.75 119 LEU A CA 1
ATOM 948 C C . LEU A 1 119 ? -4.467 14.274 17.404 1.00 76.75 119 LEU A C 1
ATOM 950 O O . LEU A 1 119 ? -5.568 14.251 17.949 1.00 76.75 119 LEU A O 1
ATOM 954 N N . ARG A 1 120 ? -3.390 14.802 17.998 1.00 68.00 120 ARG A N 1
ATOM 955 C CA . ARG A 1 120 ? -3.408 15.311 19.383 1.00 68.00 120 ARG A CA 1
ATOM 956 C C . ARG A 1 120 ? -4.443 16.421 19.584 1.00 68.00 120 ARG A C 1
ATOM 958 O O . ARG A 1 120 ? -5.079 16.453 20.628 1.00 68.00 120 ARG A O 1
ATOM 965 N N . GLU A 1 121 ? -4.622 17.277 18.584 1.00 66.81 121 GLU A N 1
ATOM 966 C CA . GLU A 1 121 ? -5.612 18.364 18.559 1.00 66.81 121 GLU A CA 1
ATOM 967 C C . GLU A 1 121 ? -7.067 17.882 18.541 1.00 66.81 121 GLU A C 1
ATOM 969 O O . GLU A 1 121 ? -7.945 18.565 19.060 1.00 66.81 121 GLU A O 1
ATOM 974 N N . ASN A 1 122 ? -7.298 16.673 18.025 1.00 67.81 122 ASN A N 1
ATOM 975 C CA . ASN A 1 122 ? -8.612 16.043 17.918 1.00 67.81 122 ASN A CA 1
ATOM 976 C C . ASN A 1 122 ? -8.891 15.055 19.067 1.00 67.81 122 ASN A C 1
ATOM 978 O O . ASN A 1 122 ? -9.944 14.414 19.080 1.00 67.81 122 ASN A O 1
ATOM 982 N N . ARG A 1 123 ? -7.966 14.910 20.030 1.00 68.75 123 ARG A N 1
ATOM 983 C CA . ARG A 1 123 ? -8.187 14.098 21.238 1.00 68.75 123 ARG A CA 1
ATOM 984 C C . ARG A 1 123 ? -9.099 14.824 22.209 1.00 68.75 123 ARG A C 1
ATOM 986 O O . ARG A 1 123 ? -9.078 16.051 22.309 1.00 68.75 123 ARG A O 1
ATOM 993 N N . THR A 1 124 ? -9.879 14.062 22.968 1.00 65.69 124 THR A N 1
ATOM 994 C CA . THR A 1 124 ? -10.797 14.663 23.940 1.00 65.69 124 THR A CA 1
ATOM 995 C C . THR A 1 124 ? -10.013 15.449 25.009 1.00 65.69 124 THR A C 1
ATOM 997 O O . THR A 1 124 ? -9.133 14.907 25.680 1.00 65.69 124 THR A O 1
ATOM 1000 N N . ALA A 1 125 ? -10.285 16.754 25.145 1.00 59.19 125 ALA A N 1
ATOM 1001 C CA . ALA A 1 125 ? -9.498 17.665 25.981 1.00 59.19 125 ALA A CA 1
ATOM 1002 C C . ALA A 1 125 ? -9.613 17.325 27.478 1.00 59.19 125 ALA A C 1
ATOM 1004 O O . ALA A 1 125 ? -10.711 17.244 28.021 1.00 59.19 125 ALA A O 1
ATOM 1005 N N . ALA A 1 126 ? -8.479 17.164 28.166 1.00 53.25 126 ALA A N 1
ATOM 1006 C CA . ALA A 1 126 ? -8.399 16.754 29.571 1.00 53.25 126 ALA A CA 1
ATOM 1007 C C . ALA A 1 126 ? -9.032 17.782 30.540 1.00 53.25 126 ALA A C 1
ATOM 1009 O O . ALA A 1 126 ? -8.337 18.603 31.130 1.00 53.25 126 ALA A O 1
ATOM 1010 N N . GLY A 1 127 ? -10.360 17.752 30.694 1.00 49.12 127 GLY A N 1
ATOM 1011 C CA . GLY A 1 127 ? -11.117 18.692 31.532 1.00 49.12 127 GLY A CA 1
ATOM 1012 C C . GLY A 1 127 ? -11.963 18.063 32.646 1.00 49.12 127 GLY A C 1
ATOM 1013 O O . GLY A 1 127 ? -12.537 18.795 33.445 1.00 49.12 127 GLY A O 1
ATOM 1014 N N . SER A 1 128 ? -12.072 16.730 32.745 1.00 48.09 128 SER A N 1
ATOM 1015 C CA . SER A 1 128 ? -12.817 16.072 33.836 1.00 48.09 128 SER A CA 1
ATOM 1016 C C . SER A 1 128 ? -12.381 14.613 34.060 1.00 48.09 128 SER A C 1
ATOM 1018 O O . SER A 1 128 ? -11.824 13.985 33.168 1.00 48.09 128 SER A O 1
ATOM 1020 N N . CYS A 1 129 ? -12.630 14.043 35.243 1.00 51.72 129 CYS A N 1
ATOM 1021 C CA . CYS A 1 129 ? -12.076 12.751 35.698 1.00 51.72 129 CYS A CA 1
ATOM 1022 C C . CYS A 1 129 ? -12.412 11.542 34.783 1.00 51.72 129 CYS A C 1
ATOM 1024 O O . CYS A 1 129 ? -11.566 10.679 34.565 1.00 51.72 129 CYS A O 1
ATOM 1026 N N . SER A 1 130 ? -13.602 11.515 34.163 1.00 52.38 130 SER A N 1
ATOM 1027 C CA . SER A 1 130 ? -13.994 10.493 33.165 1.00 52.38 130 SER A CA 1
ATOM 1028 C C . SER A 1 130 ? -13.296 10.667 31.804 1.00 52.38 130 SER A C 1
ATOM 1030 O O . SER A 1 130 ? -13.164 9.710 31.044 1.00 52.38 130 SER A O 1
ATOM 1032 N N . HIS A 1 131 ? -12.809 11.873 31.510 1.00 60.44 131 HIS A N 1
ATOM 1033 C CA . HIS A 1 131 ? -12.134 12.224 30.260 1.00 60.44 131 HIS A CA 1
ATOM 1034 C C . HIS A 1 131 ? -10.702 11.674 30.190 1.00 60.44 131 HIS A C 1
ATOM 1036 O O . HIS A 1 131 ? -10.196 11.399 29.105 1.00 60.44 131 HIS A O 1
ATOM 1042 N N . THR A 1 132 ? -10.062 11.444 31.341 1.00 68.50 132 THR A N 1
ATOM 1043 C CA . THR A 1 132 ? -8.722 10.844 31.408 1.00 68.50 132 THR A CA 1
ATOM 1044 C C . THR A 1 132 ? -8.715 9.420 30.859 1.00 68.50 132 THR A C 1
ATOM 1046 O O . THR A 1 132 ? -7.769 9.035 30.176 1.00 68.50 132 THR A O 1
ATOM 1049 N N . GLN A 1 133 ? -9.773 8.639 31.112 1.00 76.56 133 GLN A N 1
ATOM 1050 C CA . GLN A 1 133 ? -9.840 7.262 30.628 1.00 76.56 133 GLN A CA 1
ATOM 1051 C C . GLN A 1 133 ? -9.975 7.216 29.106 1.00 76.56 133 GLN A C 1
ATOM 1053 O O . GLN A 1 133 ? -9.162 6.554 28.469 1.00 76.56 133 GLN A O 1
ATOM 1058 N N . LEU A 1 134 ? -10.901 7.984 28.519 1.00 78.62 134 LEU A N 1
ATOM 1059 C CA . LEU A 1 134 ? -11.037 8.087 27.060 1.00 78.62 134 LEU A CA 1
ATOM 1060 C C . LEU A 1 134 ? -9.736 8.540 26.387 1.00 78.62 134 LEU A C 1
ATOM 1062 O O . LEU A 1 134 ? -9.321 7.921 25.412 1.00 78.62 134 LEU A O 1
ATOM 1066 N N . LEU A 1 135 ? -9.030 9.521 26.958 1.00 80.00 135 LEU A N 1
ATOM 1067 C CA . LEU A 1 135 ? -7.730 9.957 26.443 1.00 80.00 135 LEU A CA 1
ATOM 1068 C C . LEU A 1 135 ? -6.685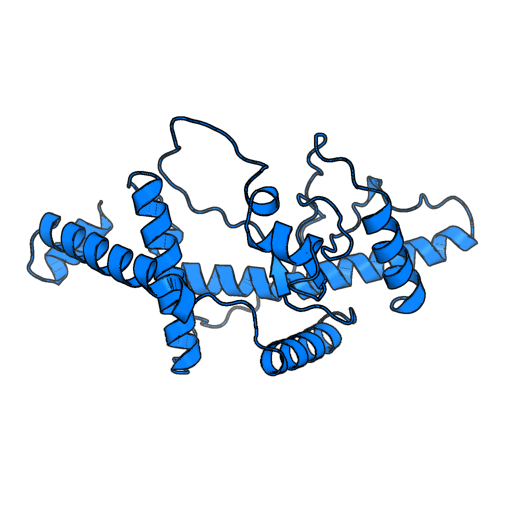 8.825 26.441 1.00 80.00 135 LEU A C 1
ATOM 1070 O O . LEU A 1 135 ? -5.910 8.692 25.489 1.00 80.00 135 LEU A O 1
ATOM 1074 N N . ILE A 1 136 ? -6.655 7.992 27.488 1.00 83.25 136 ILE A N 1
ATOM 1075 C CA . ILE A 1 136 ? -5.778 6.811 27.545 1.00 83.25 136 ILE A CA 1
ATOM 1076 C C . ILE A 1 136 ? -6.159 5.820 26.437 1.00 83.25 136 ILE A C 1
ATOM 1078 O O . ILE A 1 136 ? -5.265 5.301 25.764 1.00 83.25 136 ILE A O 1
ATOM 1082 N N . LEU A 1 137 ? -7.455 5.584 26.206 1.00 86.75 137 LEU A N 1
ATOM 1083 C CA . LEU A 1 137 ? -7.921 4.650 25.174 1.00 86.75 137 LEU A CA 1
ATOM 1084 C C . LEU A 1 137 ? -7.578 5.156 23.768 1.00 86.75 137 LEU A C 1
ATOM 1086 O O . LEU A 1 137 ? -7.026 4.409 22.963 1.00 86.75 137 LEU A O 1
ATOM 1090 N N . GLU A 1 138 ? -7.831 6.437 23.486 1.00 86.19 138 GLU A N 1
ATOM 1091 C CA . GLU A 1 138 ? -7.483 7.097 22.220 1.00 86.19 138 GLU A CA 1
ATOM 1092 C C . GLU A 1 138 ? -5.972 7.056 21.955 1.00 86.19 138 GLU A C 1
ATOM 1094 O O . GLU A 1 138 ? -5.534 6.860 20.815 1.00 86.19 138 GLU A O 1
ATOM 1099 N N . THR A 1 139 ? -5.165 7.195 23.012 1.00 85.88 139 THR A N 1
ATOM 1100 C CA . THR A 1 139 ? -3.704 7.075 22.933 1.00 85.88 139 THR A CA 1
ATOM 1101 C C . THR A 1 139 ? -3.294 5.645 22.586 1.00 85.88 139 THR A C 1
ATOM 1103 O O . THR A 1 139 ? -2.584 5.445 21.604 1.00 85.88 139 THR A O 1
ATOM 1106 N N . ARG A 1 140 ? -3.806 4.638 23.308 1.00 89.31 140 ARG A N 1
ATOM 1107 C CA . ARG A 1 140 ? -3.522 3.216 23.034 1.00 89.31 140 ARG A CA 1
ATOM 1108 C C . ARG A 1 140 ? -3.947 2.795 21.628 1.00 89.31 140 ARG A C 1
ATOM 1110 O O . ARG A 1 140 ? -3.203 2.079 20.957 1.00 89.31 140 ARG A O 1
ATOM 1117 N N . TYR A 1 141 ? -5.117 3.255 21.187 1.00 92.12 141 TYR A N 1
ATOM 1118 C CA . TYR A 1 141 ? -5.616 3.055 19.830 1.00 92.12 141 TYR A CA 1
ATOM 1119 C C . TYR A 1 141 ? -4.673 3.674 18.796 1.00 92.12 141 TYR A C 1
ATOM 1121 O O . TYR A 1 141 ? -4.301 3.016 17.827 1.00 92.12 141 TYR A O 1
ATOM 1129 N N . THR A 1 142 ? -4.250 4.922 19.007 1.00 90.56 142 THR A N 1
ATOM 1130 C CA . THR A 1 142 ? -3.336 5.609 18.086 1.00 90.56 142 THR A CA 1
ATOM 1131 C C . THR A 1 142 ? -2.013 4.857 17.976 1.00 90.56 142 THR A C 1
ATOM 1133 O O . THR A 1 142 ? -1.564 4.570 16.866 1.00 90.56 142 THR A O 1
ATOM 1136 N N . ASP A 1 143 ? -1.445 4.439 19.108 1.00 89.31 143 ASP A N 1
ATOM 1137 C CA . ASP A 1 143 ? -0.217 3.645 19.132 1.00 89.31 143 ASP A CA 1
ATOM 1138 C C . ASP A 1 143 ? -0.398 2.303 18.410 1.00 89.31 143 ASP A C 1
ATOM 1140 O O . ASP A 1 143 ? 0.508 1.839 17.720 1.00 89.31 143 ASP A O 1
ATOM 1144 N N . ALA A 1 144 ? -1.569 1.673 18.530 1.00 91.94 144 ALA A N 1
ATOM 1145 C CA . ALA A 1 144 ? -1.891 0.446 17.812 1.00 91.94 144 ALA A CA 1
ATOM 1146 C C . ALA A 1 144 ? -1.962 0.649 16.294 1.00 91.94 144 ALA A C 1
ATOM 1148 O O . ALA A 1 144 ? -1.347 -0.121 15.552 1.00 91.94 144 ALA A O 1
ATOM 1149 N N . VAL A 1 145 ? -2.654 1.688 15.818 1.00 91.50 145 VAL A N 1
ATOM 1150 C CA . VAL A 1 145 ? -2.707 2.008 14.383 1.00 91.50 145 VAL A CA 1
ATOM 1151 C C . VAL A 1 145 ? -1.296 2.258 13.844 1.00 91.50 145 VAL A C 1
ATOM 1153 O O . VAL A 1 145 ? -0.922 1.673 12.825 1.00 91.50 145 VAL A O 1
ATOM 1156 N N . CYS A 1 146 ? -0.483 3.044 14.557 1.00 89.75 146 CYS A N 1
ATOM 1157 C CA . CYS A 1 146 ? 0.908 3.308 14.191 1.00 89.75 146 CYS A CA 1
ATOM 1158 C C . CYS A 1 146 ? 1.758 2.025 14.166 1.00 89.75 146 CYS A C 1
ATOM 1160 O O . CYS A 1 146 ? 2.452 1.773 13.183 1.00 89.75 146 CYS A O 1
ATOM 1162 N N . ARG A 1 147 ? 1.648 1.151 15.178 1.00 89.81 147 ARG A N 1
ATOM 1163 C CA . ARG A 1 147 ? 2.317 -0.167 15.188 1.00 89.81 147 ARG A CA 1
ATOM 1164 C C . ARG A 1 147 ? 1.927 -1.031 13.994 1.00 89.81 147 ARG A C 1
ATOM 1166 O O . ARG A 1 147 ? 2.786 -1.672 13.394 1.00 89.81 147 ARG A O 1
ATOM 1173 N N . GLY A 1 148 ? 0.646 -1.056 13.633 1.00 90.69 148 GLY A N 1
ATOM 1174 C CA . GLY A 1 148 ? 0.175 -1.813 12.476 1.00 90.69 148 GLY A CA 1
ATOM 1175 C C . GLY A 1 148 ? 0.732 -1.277 11.151 1.00 90.69 148 GLY A C 1
ATOM 1176 O O . GLY A 1 148 ? 1.107 -2.059 10.274 1.00 90.69 148 GLY A O 1
ATOM 1177 N N . ARG A 1 149 ? 0.861 0.047 11.010 1.00 92.06 149 ARG A N 1
ATOM 1178 C CA . ARG A 1 149 ? 1.412 0.690 9.802 1.00 92.06 149 ARG A CA 1
ATOM 1179 C C . ARG A 1 149 ? 2.878 0.361 9.525 1.00 92.06 149 ARG A C 1
ATOM 1181 O O . ARG A 1 149 ? 3.268 0.342 8.359 1.00 92.06 149 ARG A O 1
ATOM 1188 N N . VAL A 1 150 ? 3.654 -0.035 10.533 1.00 88.69 150 VAL A N 1
ATOM 1189 C CA . VAL A 1 150 ? 5.047 -0.487 10.348 1.00 88.69 150 VAL A CA 1
ATOM 1190 C C . VAL A 1 150 ? 5.161 -1.580 9.269 1.00 88.69 150 VAL A C 1
ATOM 1192 O O . VAL A 1 150 ? 6.169 -1.676 8.572 1.00 88.69 150 VAL A O 1
ATOM 1195 N N . VAL A 1 151 ? 4.114 -2.390 9.059 1.00 90.25 151 VAL A N 1
ATOM 1196 C CA . VAL A 1 151 ? 4.079 -3.412 7.999 1.00 90.25 151 VAL A CA 1
ATOM 1197 C C . VAL A 1 151 ? 4.200 -2.807 6.594 1.00 90.25 151 VAL A C 1
ATOM 1199 O O . VAL A 1 151 ? 4.976 -3.323 5.784 1.00 90.25 151 VAL A O 1
ATOM 1202 N N . ILE A 1 152 ? 3.463 -1.732 6.285 1.00 90.19 152 ILE A N 1
ATOM 1203 C CA . ILE A 1 152 ? 3.497 -1.105 4.952 1.00 90.19 152 ILE A CA 1
ATOM 1204 C C . ILE A 1 152 ? 4.764 -0.267 4.760 1.00 90.19 152 ILE A C 1
ATOM 1206 O O . ILE A 1 152 ? 5.375 -0.315 3.691 1.00 90.19 152 ILE A O 1
ATOM 1210 N N . GLU A 1 153 ? 5.234 0.398 5.813 1.00 87.44 153 GLU A N 1
ATOM 1211 C CA . GLU A 1 153 ? 6.502 1.133 5.806 1.00 87.44 153 GLU A CA 1
ATOM 1212 C C . GLU A 1 153 ? 7.685 0.195 5.528 1.00 87.44 153 GLU A C 1
ATOM 1214 O O . GLU A 1 153 ? 8.504 0.452 4.641 1.00 87.44 153 GLU A O 1
ATOM 1219 N N . ASN A 1 154 ? 7.723 -0.962 6.197 1.00 87.75 154 ASN A N 1
ATOM 1220 C CA . ASN A 1 154 ? 8.727 -1.996 5.953 1.00 87.75 154 ASN A CA 1
ATOM 1221 C C . ASN A 1 154 ? 8.630 -2.581 4.541 1.00 87.75 154 ASN A C 1
ATOM 1223 O O . ASN A 1 154 ? 9.661 -2.854 3.916 1.00 87.75 154 ASN A O 1
ATOM 1227 N N . ALA A 1 155 ? 7.415 -2.758 4.012 1.00 89.19 155 ALA A N 1
ATOM 1228 C CA . ALA A 1 155 ? 7.217 -3.215 2.642 1.00 89.19 155 ALA A CA 1
ATOM 1229 C C . ALA A 1 155 ? 7.791 -2.210 1.629 1.00 89.19 155 ALA A C 1
ATOM 1231 O O . ALA A 1 155 ? 8.530 -2.609 0.724 1.00 89.19 155 ALA A O 1
ATOM 1232 N N . PHE A 1 156 ? 7.542 -0.909 1.811 1.00 88.19 156 PHE A N 1
ATOM 1233 C CA . PHE A 1 156 ? 8.148 0.137 0.984 1.00 88.19 156 PHE A CA 1
ATOM 1234 C C . PHE A 1 156 ? 9.662 0.219 1.148 1.00 88.19 156 PHE A C 1
ATOM 1236 O O . PHE A 1 156 ? 10.371 0.320 0.145 1.00 88.19 156 PHE A O 1
ATOM 1243 N N . GLY A 1 157 ? 10.171 0.132 2.378 1.00 86.56 157 GLY A N 1
ATOM 1244 C CA . GLY A 1 157 ? 11.606 0.107 2.648 1.00 86.56 157 GLY A CA 1
ATOM 1245 C C . GLY A 1 157 ? 12.293 -1.053 1.928 1.00 86.56 157 GLY A C 1
ATOM 1246 O O . GLY A 1 157 ? 13.288 -0.855 1.234 1.00 86.56 157 GLY A O 1
ATOM 1247 N N . SER A 1 158 ? 11.719 -2.255 2.010 1.00 87.81 158 SER A N 1
ATOM 1248 C CA . SER A 1 158 ? 12.228 -3.434 1.309 1.00 87.81 158 SER A CA 1
ATOM 1249 C C . SER A 1 158 ? 12.163 -3.288 -0.215 1.00 87.81 158 SER A C 1
ATOM 1251 O O . SER A 1 158 ? 13.127 -3.639 -0.897 1.00 87.81 158 SER A O 1
ATOM 1253 N N . LEU A 1 159 ? 11.071 -2.732 -0.750 1.00 89.31 159 LEU A N 1
ATOM 1254 C CA . LEU A 1 159 ? 10.916 -2.485 -2.183 1.00 89.31 159 LEU A CA 1
ATOM 1255 C C . LEU A 1 159 ? 11.987 -1.519 -2.705 1.00 89.31 159 LEU A C 1
ATOM 1257 O O . LEU A 1 159 ? 12.635 -1.804 -3.710 1.00 89.31 159 LEU A O 1
ATOM 1261 N N . LYS A 1 160 ? 12.198 -0.388 -2.023 1.00 86.75 160 LYS A N 1
ATOM 1262 C CA . LYS A 1 160 ? 13.185 0.618 -2.441 1.00 86.75 160 LYS A CA 1
ATOM 1263 C C . LYS A 1 160 ? 14.623 0.117 -2.278 1.00 86.75 160 LYS A C 1
ATOM 1265 O O . LYS A 1 160 ? 15.445 0.387 -3.151 1.00 86.75 160 LYS A O 1
ATOM 1270 N N . ARG A 1 161 ? 14.901 -0.699 -1.252 1.00 86.19 161 ARG A N 1
ATOM 1271 C CA . ARG A 1 161 ? 16.197 -1.382 -1.085 1.00 86.19 161 ARG A CA 1
ATOM 1272 C C . ARG A 1 161 ? 16.497 -2.359 -2.222 1.00 86.19 161 ARG A C 1
ATOM 1274 O O . ARG A 1 161 ? 17.605 -2.346 -2.752 1.00 86.19 161 ARG A O 1
ATOM 1281 N N . GLN A 1 162 ? 15.515 -3.163 -2.632 1.00 87.12 162 GLN A N 1
ATOM 1282 C CA . GLN A 1 162 ? 15.672 -4.085 -3.762 1.00 87.12 162 GLN A CA 1
ATOM 1283 C C . GLN A 1 162 ? 15.812 -3.332 -5.095 1.00 87.12 162 GLN A C 1
ATOM 1285 O O . GLN A 1 162 ? 16.641 -3.683 -5.933 1.00 87.12 162 GLN A O 1
ATOM 1290 N N . PHE A 1 163 ? 15.025 -2.274 -5.293 1.00 87.94 163 PHE A N 1
ATOM 1291 C CA . PHE A 1 163 ? 15.001 -1.492 -6.526 1.00 87.94 163 PHE A CA 1
ATOM 1292 C C . PHE A 1 163 ? 15.488 -0.068 -6.272 1.00 87.94 163 PHE A C 1
ATOM 1294 O O . PHE A 1 163 ? 14.704 0.879 -6.268 1.00 87.94 163 PHE A O 1
ATOM 1301 N N . GLN A 1 164 ? 16.808 0.090 -6.145 1.00 82.38 164 GLN A N 1
ATOM 1302 C CA . GLN A 1 164 ? 17.485 1.366 -5.858 1.00 82.38 164 GLN A CA 1
ATOM 1303 C C . GLN A 1 164 ? 17.083 2.522 -6.791 1.00 82.38 164 GLN A C 1
ATOM 1305 O O . GLN A 1 164 ? 17.112 3.689 -6.403 1.00 82.38 164 GLN A O 1
ATOM 1310 N N . ALA A 1 165 ? 16.626 2.212 -8.008 1.00 81.50 165 ALA A N 1
ATOM 1311 C CA . ALA A 1 165 ? 16.046 3.192 -8.923 1.00 81.50 165 ALA A CA 1
ATOM 1312 C C . ALA A 1 165 ? 14.895 4.008 -8.296 1.00 81.50 165 ALA A C 1
ATOM 1314 O O . ALA A 1 165 ? 14.712 5.162 -8.675 1.00 81.50 165 ALA A O 1
ATOM 1315 N N . LEU A 1 166 ? 14.161 3.441 -7.332 1.00 85.06 166 LEU A N 1
ATOM 1316 C CA . LEU A 1 166 ? 13.050 4.080 -6.619 1.00 85.06 166 LEU A CA 1
ATOM 1317 C C . LEU A 1 166 ? 13.500 5.042 -5.504 1.00 85.06 166 LEU A C 1
ATOM 1319 O O . LEU A 1 166 ? 12.705 5.882 -5.088 1.00 85.06 166 LEU A O 1
ATOM 1323 N N . HIS A 1 167 ? 14.748 4.945 -5.026 1.00 80.56 167 HIS A N 1
ATOM 1324 C CA . HIS A 1 167 ? 15.351 5.959 -4.146 1.00 80.56 167 HIS A CA 1
ATOM 1325 C C . HIS A 1 167 ? 15.778 7.205 -4.929 1.00 80.56 167 HIS A C 1
ATOM 1327 O O . HIS A 1 167 ? 15.804 8.316 -4.396 1.00 80.56 167 HIS A O 1
ATOM 1333 N N . THR A 1 168 ? 16.112 7.022 -6.204 1.00 77.75 168 THR A N 1
ATOM 1334 C CA . THR A 1 168 ? 16.542 8.098 -7.095 1.00 77.75 168 THR A CA 1
ATOM 1335 C C . THR A 1 168 ? 15.381 8.697 -7.882 1.00 77.75 168 THR A C 1
ATOM 1337 O O . THR A 1 168 ? 14.288 8.146 -7.952 1.00 77.75 168 THR A O 1
ATOM 1340 N N . GLU A 1 169 ? 15.630 9.835 -8.522 1.00 81.88 169 GLU A N 1
ATOM 1341 C CA . GLU A 1 169 ? 14.678 10.428 -9.455 1.00 81.88 169 GLU A CA 1
ATOM 1342 C C . GLU A 1 169 ? 14.537 9.581 -10.734 1.00 81.88 169 GLU A C 1
ATOM 1344 O O . GLU A 1 169 ? 15.482 9.432 -11.521 1.00 81.88 169 GLU A O 1
ATOM 1349 N N . LEU A 1 170 ? 13.330 9.070 -10.983 1.00 84.00 170 LEU A N 1
ATOM 1350 C CA . LEU A 1 170 ? 12.960 8.414 -12.231 1.00 84.00 170 LEU A CA 1
ATOM 1351 C C . LEU A 1 170 ? 12.777 9.466 -13.329 1.00 84.00 170 LEU A C 1
ATOM 1353 O O . LEU A 1 170 ? 11.700 10.031 -13.524 1.00 84.00 170 LEU A O 1
ATOM 1357 N N . ARG A 1 171 ? 13.847 9.687 -14.097 1.00 84.06 171 ARG A N 1
ATOM 1358 C CA . ARG A 1 171 ? 13.889 10.615 -15.243 1.00 84.06 171 ARG A CA 1
ATOM 1359 C C . ARG A 1 171 ? 13.220 10.034 -16.494 1.00 84.06 171 ARG A C 1
ATOM 1361 O O . ARG A 1 171 ? 13.842 9.889 -17.548 1.00 84.06 171 ARG A O 1
ATOM 1368 N N . HIS A 1 172 ? 11.957 9.653 -16.350 1.00 84.31 172 HIS A N 1
ATOM 1369 C CA . HIS A 1 172 ? 11.075 9.158 -17.401 1.00 84.31 172 HIS A CA 1
ATOM 1370 C C . HIS A 1 172 ? 9.735 9.904 -17.341 1.00 84.31 172 HIS A C 1
ATOM 1372 O O . HIS A 1 172 ? 9.389 10.479 -16.313 1.00 84.31 172 HIS A O 1
ATOM 1378 N N . SER A 1 173 ? 8.964 9.873 -18.433 1.00 85.94 173 SER A N 1
ATOM 1379 C CA . SER A 1 173 ? 7.581 10.376 -18.436 1.00 85.94 173 SER A CA 1
ATOM 1380 C C . SER A 1 173 ? 6.754 9.710 -17.320 1.00 85.94 173 SER A C 1
ATOM 1382 O O . SER A 1 173 ? 6.945 8.502 -17.124 1.00 85.94 173 SER A O 1
ATOM 1384 N N . PRO A 1 174 ? 5.776 10.395 -16.696 1.00 86.69 174 PRO A N 1
ATOM 1385 C CA . PRO A 1 174 ? 4.952 9.843 -15.613 1.00 86.69 174 PRO A CA 1
ATOM 1386 C C . PRO A 1 174 ? 4.378 8.449 -15.906 1.00 86.69 174 PRO A C 1
ATOM 1388 O O . PRO A 1 174 ? 4.527 7.530 -15.103 1.00 86.69 174 PRO A O 1
ATOM 1391 N N . ALA A 1 175 ? 3.833 8.238 -17.110 1.00 88.06 175 ALA A N 1
ATOM 1392 C CA . ALA A 1 175 ? 3.280 6.946 -17.527 1.00 88.06 175 ALA A CA 1
ATOM 1393 C C . ALA A 1 175 ? 4.319 5.808 -17.524 1.00 88.06 175 ALA A C 1
ATOM 1395 O O . ALA A 1 175 ? 4.030 4.678 -17.131 1.00 88.06 175 ALA A O 1
ATOM 1396 N N . ARG A 1 176 ? 5.554 6.096 -17.945 1.00 88.62 176 ARG A N 1
ATOM 1397 C CA . ARG A 1 176 ? 6.652 5.121 -17.942 1.00 88.62 176 ARG A CA 1
ATOM 1398 C C . ARG A 1 176 ? 7.161 4.866 -16.525 1.00 88.62 176 ARG A C 1
ATOM 1400 O O . ARG A 1 176 ? 7.413 3.713 -16.190 1.00 88.62 176 ARG A O 1
ATOM 1407 N N . SER A 1 177 ? 7.265 5.903 -15.696 1.00 90.25 177 SER A N 1
ATOM 1408 C CA . SER A 1 177 ? 7.625 5.767 -14.280 1.00 90.25 177 SER A CA 1
ATOM 1409 C C . SER A 1 177 ? 6.612 4.899 -13.529 1.00 90.25 177 SER A C 1
ATOM 1411 O O . SER A 1 177 ? 7.015 3.978 -12.826 1.00 90.25 177 SER A O 1
ATOM 1413 N N . ALA A 1 178 ? 5.311 5.086 -13.771 1.00 90.44 178 ALA A N 1
ATOM 1414 C CA . ALA A 1 178 ? 4.261 4.243 -13.199 1.00 90.44 178 ALA A CA 1
ATOM 1415 C C . ALA A 1 178 ? 4.424 2.760 -13.578 1.00 90.44 178 ALA A C 1
ATOM 1417 O O . ALA A 1 178 ? 4.334 1.890 -12.713 1.00 90.44 178 ALA A O 1
ATOM 1418 N N . LYS A 1 179 ? 4.731 2.451 -14.847 1.00 93.81 179 LYS A N 1
ATOM 1419 C CA . LYS A 1 179 ? 4.998 1.066 -15.282 1.00 93.81 179 LYS A CA 1
ATOM 1420 C C . LYS A 1 179 ? 6.221 0.461 -14.593 1.00 93.81 179 LYS A C 1
ATOM 1422 O O . LYS A 1 179 ? 6.172 -0.704 -14.214 1.00 93.81 179 LYS A O 1
ATOM 1427 N N . ILE A 1 180 ? 7.289 1.239 -14.409 1.00 93.31 180 ILE A N 1
ATOM 1428 C CA . ILE A 1 180 ? 8.497 0.795 -13.695 1.00 93.31 180 ILE A CA 1
ATOM 1429 C C . ILE A 1 180 ? 8.172 0.488 -12.228 1.00 93.31 180 ILE A C 1
ATOM 1431 O O . ILE A 1 180 ? 8.564 -0.565 -11.732 1.00 93.31 180 ILE A O 1
ATOM 1435 N N . ILE A 1 181 ? 7.419 1.364 -11.554 1.00 93.25 181 ILE A N 1
ATOM 1436 C CA . ILE A 1 181 ? 7.003 1.171 -10.156 1.00 93.25 181 ILE A CA 1
ATOM 1437 C C . ILE A 1 181 ? 6.146 -0.094 -10.022 1.00 93.25 181 ILE A C 1
ATOM 1439 O O . ILE A 1 181 ? 6.432 -0.943 -9.184 1.00 93.25 181 ILE A O 1
ATOM 1443 N N . VAL A 1 182 ? 5.141 -0.269 -10.888 1.00 94.88 182 VAL A N 1
ATOM 1444 C CA . VAL A 1 182 ? 4.299 -1.478 -10.890 1.00 94.88 182 VAL A CA 1
ATOM 1445 C C . VAL A 1 182 ? 5.136 -2.729 -11.141 1.00 94.88 182 VAL A C 1
ATOM 1447 O O . VAL A 1 182 ? 4.957 -3.723 -10.444 1.00 94.88 182 VAL A O 1
ATOM 1450 N N . ALA A 1 183 ? 6.071 -2.686 -12.091 1.00 96.06 183 ALA A N 1
ATOM 1451 C CA . ALA A 1 183 ? 6.950 -3.814 -12.371 1.00 96.06 183 ALA A CA 1
ATOM 1452 C C . ALA A 1 183 ? 7.837 -4.177 -11.171 1.00 96.06 183 ALA A C 1
ATOM 1454 O O . ALA A 1 183 ? 7.982 -5.360 -10.874 1.00 96.06 183 ALA A O 1
ATOM 1455 N N . ALA A 1 184 ? 8.367 -3.186 -10.447 1.00 94.56 184 ALA A N 1
ATOM 1456 C CA . ALA A 1 184 ? 9.112 -3.408 -9.210 1.00 94.56 184 ALA A CA 1
ATOM 1457 C C . ALA A 1 184 ? 8.245 -4.098 -8.141 1.00 94.56 184 ALA A C 1
ATOM 1459 O O . ALA A 1 184 ? 8.682 -5.077 -7.539 1.00 94.56 184 ALA A O 1
ATOM 1460 N N . CYS A 1 185 ? 6.994 -3.657 -7.955 1.00 95.06 185 CYS A N 1
ATOM 1461 C CA . CYS A 1 185 ? 6.052 -4.321 -7.048 1.00 95.06 185 CYS A CA 1
ATOM 1462 C C . CYS A 1 185 ? 5.764 -5.770 -7.473 1.00 95.06 185 CYS A C 1
ATOM 1464 O O . CYS A 1 185 ? 5.783 -6.671 -6.637 1.00 95.06 185 CYS A O 1
ATOM 1466 N N . CYS A 1 186 ? 5.530 -6.016 -8.768 1.00 95.94 186 CYS A N 1
ATOM 1467 C CA . CYS A 1 186 ? 5.297 -7.367 -9.281 1.00 95.94 186 CYS A CA 1
ATOM 1468 C C . CYS A 1 186 ? 6.501 -8.283 -9.043 1.00 95.94 186 CYS A C 1
ATOM 1470 O O . CYS A 1 186 ? 6.332 -9.395 -8.550 1.00 95.94 186 CYS A O 1
ATOM 1472 N N . LEU A 1 187 ? 7.708 -7.804 -9.351 1.00 94.19 187 LEU A N 1
ATOM 1473 C CA . LEU A 1 187 ? 8.947 -8.545 -9.132 1.00 94.19 187 LEU A CA 1
ATOM 1474 C C . LEU A 1 187 ? 9.178 -8.833 -7.647 1.00 94.19 187 LEU A C 1
ATOM 1476 O O . LEU A 1 187 ? 9.515 -9.959 -7.300 1.00 94.19 187 LEU A O 1
ATOM 1480 N N . ARG A 1 188 ? 8.936 -7.860 -6.758 1.00 92.88 188 ARG A N 1
ATOM 1481 C CA . ARG A 1 188 ? 9.032 -8.087 -5.309 1.00 92.88 188 ARG A CA 1
ATOM 1482 C C . ARG A 1 188 ? 8.083 -9.191 -4.854 1.00 92.88 188 ARG A C 1
ATOM 1484 O O . ARG A 1 188 ? 8.495 -10.080 -4.115 1.00 92.88 188 ARG A O 1
ATOM 1491 N N . ASN A 1 189 ? 6.830 -9.143 -5.299 1.00 93.75 189 ASN A N 1
ATOM 1492 C CA . ASN A 1 189 ? 5.834 -10.147 -4.934 1.00 93.75 189 ASN A CA 1
ATOM 1493 C C . ASN A 1 189 ? 6.196 -11.530 -5.484 1.00 93.75 189 ASN A C 1
ATOM 1495 O O . ASN A 1 189 ? 6.005 -12.521 -4.784 1.00 93.75 189 ASN A O 1
ATOM 1499 N N . TYR A 1 190 ? 6.781 -11.599 -6.682 1.00 93.06 190 TYR A N 1
ATOM 1500 C CA . TYR A 1 190 ? 7.323 -12.842 -7.223 1.00 93.06 190 TYR A CA 1
ATOM 1501 C C . TYR A 1 190 ? 8.456 -13.403 -6.349 1.00 93.06 190 TYR A C 1
ATOM 1503 O O . TYR A 1 190 ? 8.382 -14.563 -5.957 1.00 93.06 190 TYR A O 1
ATOM 1511 N N . CYS A 1 191 ? 9.430 -12.579 -5.942 1.00 91.44 191 CYS A N 1
ATOM 1512 C CA . CYS A 1 191 ? 10.497 -12.990 -5.017 1.00 91.44 191 CYS A CA 1
ATOM 1513 C C . CYS A 1 191 ? 9.946 -13.508 -3.672 1.00 91.44 191 CYS A C 1
ATOM 1515 O O . CYS A 1 191 ? 10.460 -14.471 -3.108 1.00 91.44 191 CYS A O 1
ATOM 1517 N N . ILE A 1 192 ? 8.881 -12.889 -3.144 1.00 89.81 192 ILE A N 1
ATOM 1518 C CA . ILE A 1 192 ? 8.214 -13.353 -1.915 1.00 89.81 192 ILE A CA 1
ATOM 1519 C C . ILE A 1 192 ? 7.578 -14.733 -2.134 1.00 89.81 192 ILE A C 1
ATOM 1521 O O . ILE A 1 192 ? 7.714 -15.614 -1.284 1.00 89.81 192 ILE A O 1
ATOM 1525 N N . GLN A 1 193 ? 6.914 -14.945 -3.274 1.00 89.81 193 GLN A N 1
ATOM 1526 C CA . GLN A 1 193 ? 6.300 -16.230 -3.625 1.00 89.81 193 GLN A CA 1
ATOM 1527 C C . GLN A 1 193 ? 7.340 -17.344 -3.792 1.00 89.81 193 GLN A C 1
ATOM 1529 O O . GLN A 1 193 ? 7.119 -18.459 -3.320 1.00 89.81 193 GLN A O 1
ATOM 1534 N N . THR A 1 194 ? 8.487 -17.044 -4.406 1.00 91.88 194 THR A N 1
ATOM 1535 C CA . THR A 1 194 ? 9.602 -17.991 -4.576 1.00 91.88 194 THR A CA 1
ATOM 1536 C C . THR A 1 194 ? 10.443 -18.169 -3.311 1.00 91.88 194 THR A C 1
ATOM 1538 O O . THR A 1 194 ? 11.378 -18.968 -3.312 1.00 91.88 194 THR A O 1
ATOM 1541 N N . ARG A 1 195 ? 10.087 -17.484 -2.211 1.00 87.81 195 ARG A N 1
ATOM 1542 C CA . ARG A 1 195 ? 10.801 -17.497 -0.923 1.00 87.81 195 ARG A CA 1
ATOM 1543 C C . ARG A 1 195 ? 12.271 -17.090 -1.052 1.00 87.81 195 ARG A C 1
ATOM 1545 O O . ARG A 1 195 ? 13.129 -17.594 -0.327 1.00 87.81 195 ARG A O 1
ATOM 1552 N N . GLU A 1 196 ? 12.563 -16.164 -1.959 1.00 88.12 196 GLU A N 1
ATOM 1553 C CA . GLU A 1 196 ? 13.883 -15.546 -2.035 1.00 88.12 196 GLU A CA 1
ATOM 1554 C C . GLU A 1 196 ? 14.190 -14.759 -0.757 1.00 88.12 196 GLU A C 1
ATOM 1556 O O . GLU A 1 196 ? 13.302 -14.216 -0.089 1.00 88.12 196 GLU A O 1
ATOM 1561 N N . ARG A 1 197 ? 15.478 -14.695 -0.406 1.00 78.75 197 ARG A N 1
ATOM 1562 C CA . ARG A 1 197 ? 15.929 -13.969 0.784 1.00 78.75 197 ARG A CA 1
ATOM 1563 C C . ARG A 1 197 ? 15.569 -12.488 0.669 1.00 78.75 197 ARG A C 1
ATOM 1565 O O . ARG A 1 197 ? 15.674 -11.875 -0.391 1.00 78.75 197 ARG A O 1
ATOM 1572 N N . SER A 1 198 ? 15.134 -11.909 1.782 1.00 69.44 198 SER A N 1
ATOM 1573 C CA . SER A 1 198 ? 14.826 -10.483 1.843 1.00 69.44 198 SER A CA 1
ATOM 1574 C C . SER A 1 198 ? 16.108 -9.647 1.803 1.00 69.44 198 SER A C 1
ATOM 1576 O O . SER A 1 198 ? 17.114 -10.030 2.387 1.00 69.44 198 SER A O 1
ATOM 1578 N N . PHE A 1 199 ? 16.051 -8.469 1.175 1.00 67.00 199 PHE A N 1
ATOM 1579 C CA . PHE A 1 199 ? 17.142 -7.480 1.124 1.00 67.00 199 PHE A CA 1
ATOM 1580 C C . PHE A 1 199 ? 17.240 -6.660 2.427 1.00 67.00 199 PHE A C 1
ATOM 1582 O O . PHE A 1 199 ? 17.386 -5.437 2.415 1.00 67.00 199 PHE A O 1
ATOM 1589 N N . THR A 1 200 ? 17.017 -7.316 3.562 1.00 60.78 200 THR A N 1
ATOM 1590 C CA . THR A 1 200 ? 17.153 -6.768 4.914 1.00 60.78 200 THR A CA 1
ATOM 1591 C C . THR A 1 200 ? 18.487 -7.259 5.458 1.00 60.78 200 THR A C 1
ATOM 1593 O O . THR A 1 200 ? 18.547 -8.388 5.930 1.00 60.78 200 THR A O 1
ATOM 1596 N N . GLU A 1 201 ? 19.541 -6.456 5.347 1.00 49.47 201 GLU A N 1
ATOM 1597 C CA . GLU A 1 201 ? 20.658 -6.571 6.290 1.00 49.47 201 GLU A CA 1
ATOM 1598 C C . GLU A 1 201 ? 20.321 -5.727 7.525 1.00 49.47 201 GLU A C 1
ATOM 1600 O O . GLU A 1 201 ? 19.579 -4.743 7.438 1.00 49.47 201 GLU A O 1
ATOM 1605 N N . ASP A 1 202 ? 20.768 -6.226 8.669 1.00 52.59 202 ASP A N 1
ATOM 1606 C CA . ASP A 1 202 ? 20.358 -5.888 10.025 1.00 52.59 202 ASP A CA 1
ATOM 1607 C C . ASP A 1 202 ? 20.544 -4.412 10.389 1.00 52.59 202 ASP A C 1
ATOM 1609 O O . ASP A 1 202 ? 21.656 -3.992 10.672 1.00 52.59 202 ASP A O 1
ATOM 1613 N N . GLU A 1 203 ? 19.455 -3.654 10.519 1.00 43.97 203 GLU A N 1
ATOM 1614 C CA . GLU A 1 203 ? 19.415 -2.503 11.425 1.00 43.97 203 GLU A CA 1
ATOM 1615 C C . GLU A 1 203 ? 18.032 -2.441 12.078 1.00 43.97 203 GLU A C 1
ATOM 1617 O O . GLU A 1 203 ? 17.007 -2.215 11.427 1.00 43.97 203 GLU A O 1
ATOM 1622 N N . ALA A 1 204 ? 18.002 -2.682 13.390 1.00 40.19 204 ALA A N 1
ATOM 1623 C CA . ALA A 1 204 ? 16.867 -2.353 14.233 1.00 40.19 204 ALA A CA 1
ATOM 1624 C C . ALA A 1 204 ? 16.668 -0.833 14.173 1.00 40.19 204 ALA A C 1
ATOM 1626 O O . ALA A 1 204 ? 17.330 -0.079 14.883 1.00 40.19 204 ALA A O 1
ATOM 1627 N N . ILE A 1 205 ? 15.779 -0.374 13.292 1.00 43.59 205 ILE A N 1
ATOM 1628 C CA . ILE A 1 205 ? 15.351 1.022 13.272 1.00 43.59 205 ILE A CA 1
ATOM 1629 C C . ILE A 1 205 ? 14.686 1.280 14.624 1.00 43.59 205 ILE A C 1
ATOM 1631 O O . ILE A 1 205 ? 13.631 0.713 14.920 1.00 43.59 205 ILE A O 1
ATOM 1635 N N . ALA A 1 206 ? 15.323 2.106 15.455 1.00 37.41 206 ALA A N 1
ATOM 1636 C CA . ALA A 1 206 ? 14.712 2.627 16.665 1.00 37.41 206 ALA A CA 1
ATOM 1637 C C . ALA A 1 206 ? 13.381 3.287 16.273 1.00 37.41 206 ALA A C 1
ATOM 1639 O O . ALA A 1 206 ? 13.356 4.269 15.531 1.00 37.41 206 ALA A O 1
ATOM 1640 N N . GLN A 1 207 ? 12.273 2.690 16.713 1.00 40.88 207 GLN A N 1
ATOM 1641 C CA . GLN A 1 207 ? 10.921 3.140 16.400 1.00 40.88 207 GLN A CA 1
ATOM 1642 C C . GLN A 1 207 ? 10.649 4.470 17.106 1.00 40.88 207 GLN A C 1
ATOM 1644 O O . GLN A 1 207 ? 10.168 4.503 18.236 1.00 40.88 207 GLN A O 1
ATOM 1649 N N . GLN A 1 208 ? 10.952 5.579 16.440 1.00 38.09 208 GLN A N 1
ATOM 1650 C CA . GLN A 1 208 ? 10.334 6.862 16.744 1.00 38.09 208 GLN A CA 1
ATOM 1651 C C . GLN A 1 208 ? 9.093 6.975 15.871 1.0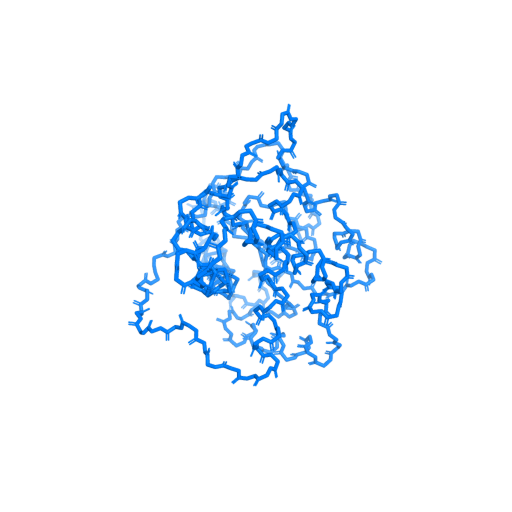0 38.09 208 GLN A C 1
ATOM 1653 O O . GLN A 1 208 ? 9.189 7.242 14.677 1.00 38.09 208 GLN A O 1
ATOM 1658 N N . TYR A 1 209 ? 7.931 6.706 16.468 1.00 48.34 209 TYR A N 1
ATOM 1659 C CA . TYR A 1 209 ? 6.647 6.958 15.826 1.00 48.34 209 TYR A CA 1
ATOM 1660 C C . TYR A 1 209 ? 6.556 8.466 15.556 1.00 48.34 209 TYR A C 1
ATOM 1662 O O . TYR A 1 209 ? 6.577 9.235 16.522 1.00 48.34 209 TYR A O 1
ATOM 1670 N N . PRO A 1 210 ? 6.518 8.918 14.289 1.00 41.16 210 PRO A N 1
ATOM 1671 C CA . PRO A 1 210 ? 6.319 10.330 14.012 1.00 41.16 210 PRO A CA 1
ATOM 1672 C C . PRO A 1 210 ? 4.967 10.760 14.586 1.00 41.16 210 PRO A C 1
ATOM 1674 O O . PRO A 1 210 ? 3.988 10.008 14.535 1.00 41.16 210 PRO A O 1
ATOM 1677 N N . GLU A 1 211 ? 4.926 11.964 15.161 1.00 44.16 211 GLU A N 1
ATOM 1678 C CA . GLU A 1 211 ? 3.664 12.594 15.535 1.00 44.16 211 GLU A CA 1
ATOM 1679 C C . GLU A 1 211 ? 2.770 12.631 14.293 1.00 44.16 211 GLU A C 1
ATOM 1681 O O . GLU A 1 211 ? 3.235 12.948 13.196 1.00 44.16 211 GLU A O 1
ATOM 1686 N N . ALA A 1 212 ? 1.521 12.201 14.459 1.00 48.41 212 ALA A N 1
ATOM 1687 C CA . ALA A 1 212 ? 0.591 12.004 13.364 1.00 48.41 212 ALA A CA 1
ATOM 1688 C C . ALA A 1 212 ? 0.544 13.253 12.457 1.00 48.41 212 ALA A C 1
ATOM 1690 O O . ALA A 1 212 ? 0.422 14.374 12.947 1.00 48.41 212 ALA A O 1
ATOM 1691 N N . GLY A 1 213 ? 0.740 13.049 11.150 1.00 47.31 213 GLY A N 1
ATOM 1692 C CA . GLY A 1 213 ? 0.924 14.132 10.184 1.00 47.31 213 GLY A CA 1
ATOM 1693 C C . GLY A 1 213 ? -0.290 15.056 10.093 1.00 47.31 213 GLY A C 1
ATOM 1694 O O . GLY A 1 213 ? -1.412 14.626 10.359 1.00 47.31 213 GLY A O 1
ATOM 1695 N N . ASN A 1 214 ? -0.055 16.309 9.700 1.00 45.66 214 ASN A N 1
ATOM 1696 C CA . ASN A 1 214 ? -1.089 17.337 9.557 1.00 45.66 214 ASN A CA 1
ATOM 1697 C C . ASN A 1 214 ? -2.263 16.836 8.694 1.00 45.66 214 ASN A C 1
ATOM 1699 O O . ASN A 1 214 ? -2.048 16.305 7.601 1.00 45.66 214 ASN A O 1
ATOM 1703 N N . GLU A 1 215 ? -3.490 17.016 9.185 1.00 50.41 215 GLU A N 1
ATOM 1704 C CA . GLU A 1 215 ? -4.710 16.773 8.413 1.00 50.41 215 GLU A CA 1
ATOM 1705 C C . GLU A 1 215 ? -4.747 17.682 7.173 1.00 50.41 215 GLU A C 1
ATOM 1707 O O . GLU A 1 215 ? -4.377 18.855 7.237 1.00 50.41 215 GLU A O 1
ATOM 1712 N N . ASP A 1 216 ? -5.185 17.139 6.032 1.00 51.72 216 ASP A N 1
ATOM 1713 C CA . ASP A 1 216 ? -5.535 17.943 4.859 1.00 51.72 216 ASP A CA 1
ATOM 1714 C C . ASP A 1 216 ? -6.894 18.620 5.144 1.00 51.72 216 ASP A C 1
ATOM 1716 O O . ASP A 1 216 ? -7.909 17.914 5.231 1.00 51.72 216 ASP A O 1
ATOM 1720 N N . PRO A 1 217 ? -6.942 19.957 5.331 1.00 48.03 217 PRO A N 1
ATOM 1721 C CA . PRO A 1 217 ? -8.149 20.667 5.759 1.00 48.03 217 PRO A CA 1
ATOM 1722 C C . PRO A 1 217 ? -9.310 20.572 4.756 1.00 48.03 217 PRO A C 1
ATOM 1724 O O . PRO A 1 217 ? -10.459 20.801 5.134 1.00 48.03 217 PRO A O 1
ATOM 1727 N N . ASP A 1 218 ? -9.054 20.163 3.508 1.00 53.16 218 ASP A N 1
ATOM 1728 C CA . ASP A 1 218 ? -10.090 19.970 2.488 1.00 53.16 218 ASP A CA 1
ATOM 1729 C C . ASP A 1 218 ? -10.826 18.614 2.613 1.00 53.16 218 ASP A C 1
ATOM 1731 O O . ASP A 1 218 ? -11.721 18.294 1.816 1.00 53.16 218 ASP A O 1
ATOM 1735 N N . LEU A 1 219 ? -10.490 17.779 3.610 1.00 58.09 219 LEU A N 1
ATOM 1736 C CA . LEU A 1 219 ? -11.046 16.432 3.773 1.00 58.09 219 LEU A CA 1
ATOM 1737 C C . LEU A 1 219 ? -11.730 16.179 5.131 1.00 58.09 219 LEU A C 1
ATOM 1739 O O . LEU A 1 219 ? -11.244 15.353 5.901 1.00 58.09 219 LEU A O 1
ATOM 1743 N N . PRO A 1 220 ? -12.916 16.762 5.400 1.00 58.25 220 PRO A N 1
ATOM 1744 C CA . PRO A 1 220 ? -13.64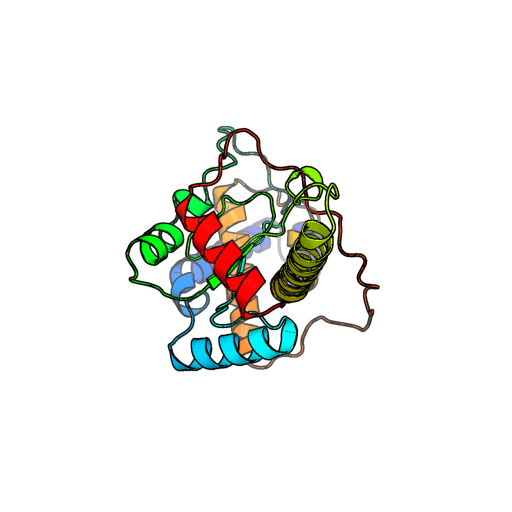0 16.498 6.643 1.00 58.25 220 PRO A CA 1
ATOM 1745 C C . PRO A 1 220 ? -14.037 15.019 6.768 1.00 58.25 220 PRO A C 1
ATOM 1747 O O . PRO A 1 220 ? -14.530 14.414 5.810 1.00 58.25 220 PRO A O 1
ATOM 1750 N N . ASP A 1 221 ? -13.840 14.429 7.945 1.00 61.22 221 ASP A N 1
ATOM 1751 C CA . ASP A 1 221 ? -14.261 13.056 8.228 1.00 61.22 221 ASP A CA 1
ATOM 1752 C C . ASP A 1 221 ? -15.793 12.918 8.121 1.00 61.22 221 ASP A C 1
ATOM 1754 O O . ASP A 1 221 ? -16.559 13.824 8.453 1.00 61.22 221 ASP A O 1
ATOM 1758 N N . VAL A 1 222 ? -16.259 11.773 7.613 1.00 61.50 222 VAL A N 1
ATOM 1759 C CA . VAL A 1 222 ? -17.694 11.450 7.567 1.00 61.50 222 VAL A CA 1
ATOM 1760 C C . VAL A 1 222 ? -18.063 10.762 8.879 1.00 61.50 222 VAL A C 1
ATOM 1762 O O . VAL A 1 222 ? -17.343 9.869 9.327 1.00 61.50 222 VAL A O 1
ATOM 1765 N N . GLY A 1 223 ? -19.210 11.113 9.471 1.00 62.28 223 GLY A N 1
ATOM 1766 C CA . GLY A 1 223 ? -19.604 10.634 10.807 1.00 62.28 223 GLY A CA 1
ATOM 1767 C C . GLY A 1 223 ? -19.643 9.107 10.988 1.00 62.28 223 GLY A C 1
ATOM 1768 O O . GLY A 1 223 ? -19.544 8.614 12.106 1.00 62.28 223 GLY A O 1
ATOM 1769 N N . GLU A 1 224 ? -19.726 8.336 9.903 1.00 68.12 224 GLU A N 1
ATOM 1770 C CA . GLU A 1 224 ? -19.725 6.872 9.955 1.00 68.12 224 GLU A CA 1
ATOM 1771 C C . GLU A 1 224 ? -18.355 6.260 10.301 1.00 68.12 224 GLU A C 1
ATOM 1773 O O . GLU A 1 224 ? -18.299 5.224 10.969 1.00 68.12 224 GLU A O 1
ATOM 1778 N N . GLY A 1 225 ? -17.253 6.883 9.863 1.00 74.62 225 GLY A N 1
ATOM 1779 C CA . GLY A 1 225 ? -15.894 6.453 10.218 1.00 74.62 225 GLY A CA 1
ATOM 1780 C C . GLY A 1 225 ? -15.605 6.689 11.701 1.00 74.62 225 GLY A C 1
ATOM 1781 O O . GLY A 1 225 ? -15.023 5.838 12.374 1.00 74.62 225 GLY A O 1
ATOM 1782 N N . ASP A 1 226 ? -16.111 7.799 12.240 1.00 77.12 226 ASP A N 1
ATOM 1783 C CA . ASP A 1 226 ? -15.995 8.141 13.658 1.00 77.12 226 ASP A CA 1
ATOM 1784 C C . ASP A 1 226 ? -16.723 7.144 14.564 1.00 77.12 226 ASP A C 1
ATOM 1786 O O . ASP A 1 226 ? -16.187 6.761 15.604 1.00 77.12 226 ASP A O 1
ATOM 1790 N N . SER A 1 227 ? -17.916 6.681 14.174 1.00 83.69 227 SER A N 1
ATOM 1791 C CA . SER A 1 227 ? -18.647 5.653 14.927 1.00 83.69 227 SER A CA 1
ATOM 1792 C C . SER A 1 227 ? -17.873 4.335 15.001 1.00 83.69 227 SER A C 1
ATOM 1794 O O . SER A 1 227 ? -17.764 3.754 16.079 1.00 83.69 227 SER A O 1
ATOM 1796 N N . MET A 1 228 ? -17.298 3.881 13.880 1.00 84.88 228 MET A N 1
ATOM 1797 C CA . MET A 1 228 ? -16.469 2.668 13.850 1.00 84.88 228 MET A CA 1
ATOM 1798 C C . MET A 1 228 ? -15.216 2.829 14.716 1.00 84.88 228 MET A C 1
ATOM 1800 O O . MET A 1 228 ? -14.880 1.943 15.501 1.00 84.88 228 MET A O 1
ATOM 1804 N N . ARG A 1 229 ? -14.540 3.979 14.611 1.00 86.06 229 ARG A N 1
ATOM 1805 C CA . ARG A 1 229 ? -13.357 4.289 15.417 1.00 86.06 229 ARG A CA 1
ATOM 1806 C C . ARG A 1 229 ? -13.678 4.266 16.910 1.00 86.06 229 ARG A C 1
ATOM 1808 O O . ARG A 1 229 ? -12.985 3.575 17.650 1.00 86.06 229 ARG A O 1
ATOM 1815 N N . ARG A 1 230 ? -14.740 4.956 17.347 1.00 85.25 230 ARG A N 1
ATOM 1816 C CA . ARG A 1 230 ? -15.177 4.965 18.758 1.00 85.25 230 ARG A CA 1
ATOM 1817 C C . ARG A 1 230 ? -15.475 3.561 19.268 1.00 85.25 230 ARG A C 1
ATOM 1819 O O . ARG A 1 230 ? -14.962 3.183 20.314 1.00 85.25 230 ARG A O 1
ATOM 1826 N N . PHE A 1 231 ? -16.204 2.763 18.487 1.00 87.56 231 PHE A N 1
ATOM 1827 C CA . PHE A 1 231 ? -16.483 1.372 18.837 1.00 87.56 231 PHE A CA 1
ATOM 1828 C C . PHE A 1 231 ? -15.196 0.573 19.091 1.00 87.56 231 PHE A C 1
ATOM 1830 O O . PHE A 1 231 ? -15.108 -0.153 20.079 1.00 87.56 231 PHE A O 1
ATOM 1837 N N . ILE A 1 232 ? -14.178 0.728 18.240 1.00 88.00 232 ILE A N 1
ATOM 1838 C CA . ILE A 1 232 ? -12.895 0.034 18.412 1.00 88.00 232 ILE A CA 1
ATOM 1839 C C . ILE A 1 232 ? -12.156 0.521 19.661 1.00 88.00 232 ILE A C 1
ATOM 1841 O O . ILE A 1 232 ? -11.673 -0.301 20.437 1.00 88.00 232 ILE A O 1
ATOM 1845 N N . VAL A 1 233 ? -12.086 1.838 19.865 1.00 86.44 233 VAL A N 1
ATOM 1846 C CA . VAL A 1 233 ? -11.438 2.451 21.035 1.00 86.44 233 VAL A CA 1
ATOM 1847 C C . VAL A 1 233 ? -12.048 1.913 22.333 1.00 86.44 233 VAL A C 1
ATOM 1849 O O . VAL A 1 233 ? -11.320 1.466 23.215 1.00 86.44 233 VAL A O 1
ATOM 1852 N N . GLU A 1 234 ? -13.374 1.888 22.431 1.00 86.31 234 GLU A N 1
ATOM 1853 C CA . GLU A 1 234 ? -14.084 1.493 23.651 1.00 86.31 234 GLU A CA 1
ATOM 1854 C C . GLU A 1 234 ? -14.093 -0.021 23.897 1.00 86.31 234 GLU A C 1
ATOM 1856 O O . GLU A 1 234 ? -14.052 -0.444 25.044 1.00 86.31 234 GLU A O 1
ATOM 1861 N N . ASN A 1 235 ? -14.143 -0.860 22.856 1.00 87.75 235 ASN A N 1
ATOM 1862 C CA . ASN A 1 235 ? -14.312 -2.311 23.039 1.00 87.75 235 ASN A CA 1
ATOM 1863 C C . ASN A 1 235 ? -12.994 -3.098 23.030 1.00 87.75 235 ASN A C 1
ATOM 1865 O O . ASN A 1 235 ? -12.970 -4.233 23.499 1.00 87.75 235 ASN A O 1
ATOM 1869 N N . TYR A 1 236 ? -11.914 -2.530 22.485 1.00 88.44 236 TYR A N 1
ATOM 1870 C CA . TYR A 1 236 ? -10.640 -3.244 22.311 1.00 88.44 236 TYR A CA 1
ATOM 1871 C C . TYR A 1 236 ? -9.458 -2.602 23.039 1.00 88.44 236 TYR A C 1
ATOM 1873 O O . TYR A 1 236 ? -8.409 -3.234 23.141 1.00 88.44 236 TYR A O 1
ATOM 1881 N N . PHE A 1 237 ? -9.605 -1.376 23.553 1.00 86.62 237 PHE A N 1
ATOM 1882 C CA . PHE A 1 237 ? -8.531 -0.688 24.278 1.00 86.62 237 PHE A CA 1
ATOM 1883 C C . PHE A 1 237 ? -8.878 -0.296 25.721 1.00 86.62 237 PHE A C 1
ATOM 1885 O O . PHE A 1 237 ? -7.952 0.135 26.426 1.00 86.62 237 PHE A O 1
ATOM 1892 N N . ALA A 1 238 ? -10.149 -0.456 26.132 1.00 76.00 238 ALA A N 1
ATOM 1893 C CA . ALA A 1 238 ? -10.674 -0.176 27.476 1.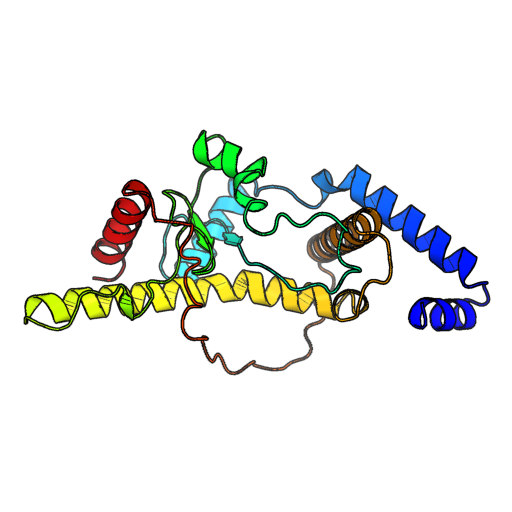00 76.00 238 ALA A CA 1
ATOM 1894 C C . ALA A 1 238 ? -9.973 -0.942 28.604 1.00 76.00 238 ALA A C 1
ATOM 1896 O O . ALA A 1 238 ? -9.539 -2.095 28.383 1.00 76.00 238 ALA A O 1
#

Radius of gyration: 20.63 Å; chains: 1; bounding box: 49×39×61 Å

Foldseek 3Di:
DVVLCVVCVVVVHDSVVSVVVLLVLLVVCVVVLCVQDDQDDPVLQVVQQVVLCVQQVFGQAREEDEDDDQAEDDDPDDDPPCVVVPDPVVVCDVVVVDDGAYQYALQDAFDLRYDYQQAPVNQQDPDDDVSVLLNQLSVSNNVSSLRRNVVVVVVVVQLCLVVVSRVDYPHDDPVSVVSSSSSSSSVVSVCVVVVHDTSDDDDPDPDPRPRGDDYPPVHDHDVSSVVSSVCRSVPRRD

Organism: Cylicostephanus goldi (NCBI:txid71465)

Secondary structure (DSSP, 8-state):
-HHHHHHHHHTTS-HHHHHHHHHHHHHHHHHTHHHHS-PPPHHHHHHHHHHHHHHHS-TTEEEEE------BPPPSS--TT-HHHHSHHHHHHHTTSS-SEEEE-TTSPPBTTEE-PPPGGGSPPS-SHHHHHHHHHHHHHHHHHHHHHHHHHHHHHHHHHH-GGGTS-B-S-HHHHHHHHHHHHHHHHHHHHTTPPPS--S-------PPPPPP-TT-PPPHHHHHHHHHHHHHH--